Protein AF-A0A5C6B2P9-F1 (afdb_monomer_lite)

Sequence (345 aa):
MGGKYETTSMQVSKSKSGITRDGTRFVVVYKLQDGGYSEPIKLRIDDAIGIAKRFRDHRKGDRSRSISASAAKYVYKKISEKGLLTDEVSANSEDPAPLPSHDTPDAKSNLKSDSMLAPVYLPYLEVNREPQVSDEMVDQLAFLLSGIDPAARNDPKFARSGVTMRDLIQQTEVRVSTSRLLYTDHRYVLIHLRNLDDDAFRAKWNEAKEQPGGQDATDLIKLTRRLEKLDLENASEIAKNSEEAELILQIQSRAVDLLVRRYRRTQRKLDEINRSDSKPAVDTRSQGGWLSRLNFFNKKESEVHNKPVPVDEAAHMAARAYLDHCVQLGRVLRTDVAKRAVADQ

pLDDT: mean 71.93, std 21.73, range [26.52, 98.0]

Radius of gyration: 28.51 Å; chains: 1; bounding box: 103×51×84 Å

Structure (mmCIF, N/CA/C/O backbone):
data_AF-A0A5C6B2P9-F1
#
_entry.id   AF-A0A5C6B2P9-F1
#
loop_
_atom_site.group_PDB
_atom_site.id
_atom_site.type_symbol
_atom_site.label_atom_id
_atom_site.label_alt_id
_atom_site.label_comp_id
_atom_site.label_asym_id
_atom_site.label_entity_id
_atom_site.label_seq_id
_atom_site.pdbx_PDB_ins_code
_atom_site.Cartn_x
_atom_site.Cartn_y
_atom_site.Cartn_z
_atom_site.occupancy
_atom_site.B_iso_or_equiv
_atom_site.auth_seq_id
_atom_site.auth_comp_id
_atom_site.auth_asym_id
_atom_site.auth_atom_id
_atom_site.pdbx_PDB_model_num
ATOM 1 N N . MET A 1 1 ? -16.696 31.080 -54.106 1.00 35.25 1 MET A N 1
ATOM 2 C CA . MET A 1 1 ? -15.921 29.822 -54.065 1.00 35.25 1 MET A CA 1
ATOM 3 C C . MET A 1 1 ? -16.101 29.199 -52.688 1.00 35.25 1 MET A C 1
ATOM 5 O O . MET A 1 1 ? -15.489 29.666 -51.741 1.00 35.25 1 MET A O 1
ATOM 9 N N . GLY A 1 2 ? -17.017 28.239 -52.544 1.00 32.53 2 GLY A N 1
ATOM 10 C CA . GLY A 1 2 ? -17.227 27.511 -51.289 1.00 32.53 2 GLY A CA 1
ATOM 11 C C . GLY A 1 2 ? -16.582 26.137 -51.401 1.00 32.53 2 GLY A C 1
ATOM 12 O O . GLY A 1 2 ? -17.109 25.282 -52.111 1.00 32.53 2 GLY A O 1
ATOM 13 N N . GLY A 1 3 ? -15.427 25.951 -50.763 1.00 29.19 3 GLY A N 1
ATOM 14 C CA . GLY A 1 3 ? -14.759 24.654 -50.703 1.00 29.19 3 GLY A CA 1
ATOM 15 C C . GLY A 1 3 ? -15.641 23.653 -49.962 1.00 29.19 3 GLY A C 1
ATOM 16 O O . GLY A 1 3 ? -15.930 23.830 -48.780 1.00 29.19 3 GLY A O 1
ATOM 17 N N . LYS A 1 4 ? -16.105 22.617 -50.666 1.00 28.22 4 LYS A N 1
ATOM 18 C CA . LYS A 1 4 ? -16.737 21.455 -50.040 1.00 28.22 4 LYS A CA 1
ATOM 19 C C . LYS A 1 4 ? -15.648 20.694 -49.288 1.00 28.22 4 LYS A C 1
ATOM 21 O O . LYS A 1 4 ? -14.781 20.095 -49.914 1.00 28.22 4 LYS A O 1
ATOM 26 N N . TYR A 1 5 ? -15.693 20.724 -47.961 1.00 28.38 5 TYR A N 1
ATOM 27 C CA . TYR A 1 5 ? -14.904 19.818 -47.135 1.00 28.38 5 TYR A CA 1
ATOM 28 C C . TYR A 1 5 ? -15.514 18.418 -47.254 1.00 28.38 5 TYR A C 1
ATOM 30 O O . TYR A 1 5 ? -16.573 18.141 -46.685 1.00 28.38 5 TYR A O 1
ATOM 38 N N . GLU A 1 6 ? -14.875 17.546 -48.031 1.00 26.52 6 GLU A N 1
ATOM 39 C CA . GLU A 1 6 ? -15.145 16.112 -47.969 1.00 26.52 6 GLU A CA 1
ATOM 40 C C . GLU A 1 6 ? -14.753 15.612 -46.578 1.00 26.52 6 GLU A C 1
ATOM 42 O O . GLU A 1 6 ? -13.588 15.587 -46.192 1.00 26.52 6 GLU A O 1
ATOM 47 N N . THR A 1 7 ? -15.761 15.258 -45.785 1.00 29.67 7 THR A N 1
ATOM 48 C CA . THR A 1 7 ? -15.575 14.598 -44.494 1.00 29.67 7 THR A CA 1
ATOM 49 C C . THR A 1 7 ? -15.347 13.121 -44.772 1.00 29.67 7 THR A C 1
ATOM 51 O O . THR A 1 7 ? -16.288 12.335 -44.876 1.00 29.67 7 THR A O 1
ATOM 54 N N . THR A 1 8 ? -14.084 12.741 -44.946 1.00 29.06 8 THR A N 1
ATOM 55 C CA . THR A 1 8 ? -13.687 11.342 -45.101 1.00 29.06 8 THR A CA 1
ATOM 56 C C . THR A 1 8 ? -14.088 10.577 -43.842 1.00 29.06 8 THR A C 1
ATOM 58 O O . THR A 1 8 ? -13.650 10.895 -42.735 1.00 29.06 8 THR A O 1
ATOM 61 N N . SER A 1 9 ? -14.958 9.575 -43.984 1.00 33.72 9 SER A N 1
ATOM 62 C CA . SER A 1 9 ? -15.388 8.741 -42.864 1.00 33.72 9 SER A CA 1
ATOM 63 C C . SER A 1 9 ? -14.180 8.004 -42.280 1.00 33.72 9 SER A C 1
ATOM 65 O O . SER A 1 9 ? -13.600 7.148 -42.949 1.00 33.72 9 SER A O 1
ATOM 67 N N . MET A 1 10 ? -13.803 8.322 -41.039 1.00 34.97 10 MET A N 1
ATOM 68 C CA . MET A 1 10 ? -12.701 7.650 -40.347 1.00 34.97 10 MET A CA 1
ATOM 69 C C . MET A 1 10 ? -13.013 6.154 -40.209 1.00 34.97 10 MET A C 1
ATOM 71 O O . MET A 1 10 ? -13.966 5.767 -39.529 1.00 34.97 10 MET A O 1
ATOM 75 N N . GLN A 1 11 ? -12.218 5.299 -40.857 1.00 33.12 11 GLN A N 1
ATOM 76 C CA . GLN A 1 11 ? -12.332 3.852 -40.702 1.00 33.12 11 GLN A CA 1
ATOM 77 C C . GLN A 1 11 ? -11.734 3.429 -39.354 1.00 33.12 11 GLN A C 1
ATOM 79 O O . GLN A 1 11 ? -10.522 3.408 -39.158 1.00 33.12 11 GLN A O 1
ATOM 84 N N . VAL A 1 12 ? -12.604 3.090 -38.403 1.00 38.25 12 VAL A N 1
ATOM 85 C CA . VAL A 1 12 ? -12.226 2.694 -37.039 1.00 38.25 12 VAL A CA 1
ATOM 86 C C . VAL A 1 12 ? -12.002 1.180 -36.987 1.00 38.25 12 VAL A C 1
ATOM 88 O O . VAL A 1 12 ? -12.924 0.411 -37.264 1.00 38.25 12 VAL A O 1
ATOM 91 N N . SER A 1 13 ? -10.798 0.729 -36.616 1.00 34.19 13 SER A N 1
ATOM 92 C CA . SER A 1 13 ? -10.554 -0.694 -36.334 1.00 34.19 13 SER A CA 1
ATOM 93 C C . SER A 1 13 ? -11.107 -1.071 -34.956 1.00 34.19 13 SER A C 1
ATOM 95 O O . SER A 1 13 ? -11.232 -0.233 -34.062 1.00 34.19 13 SER A O 1
ATOM 97 N N . LYS A 1 14 ? -11.478 -2.344 -34.780 1.00 39.00 14 LYS A N 1
ATOM 98 C CA . LYS A 1 14 ? -12.048 -2.905 -33.544 1.00 39.00 14 LYS A CA 1
ATOM 99 C C . LYS A 1 14 ? -11.070 -2.753 -32.366 1.00 39.00 14 LYS A C 1
ATOM 101 O O . LYS A 1 14 ? -10.356 -3.698 -32.048 1.00 39.00 14 LYS A O 1
ATOM 106 N N . SER A 1 15 ? -11.017 -1.607 -31.691 1.00 38.31 15 SER A N 1
ATOM 107 C CA . SER A 1 15 ? -10.157 -1.472 -30.515 1.00 38.31 15 SER A CA 1
ATOM 108 C C . SER A 1 15 ? -10.671 -0.476 -29.471 1.00 38.31 15 SER A C 1
ATOM 110 O O . SER A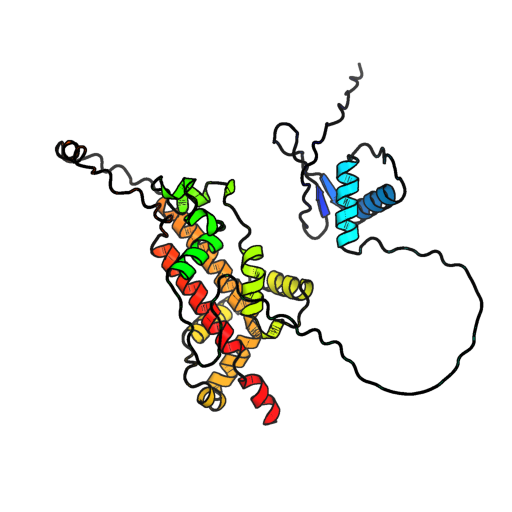 1 15 ? -11.204 0.588 -29.769 1.00 38.31 15 SER A O 1
ATOM 112 N N . LYS A 1 16 ? -10.546 -0.943 -28.222 1.00 43.50 16 LYS A N 1
ATOM 113 C CA . LYS A 1 16 ? -10.796 -0.336 -26.908 1.00 43.50 16 LYS A CA 1
ATOM 114 C C . LYS A 1 16 ? -10.887 1.197 -26.899 1.00 43.50 16 LYS A C 1
ATOM 116 O O . LYS A 1 16 ? -9.877 1.888 -26.863 1.00 43.50 16 LYS A O 1
ATOM 121 N N . SER A 1 17 ? -12.106 1.705 -26.793 1.00 43.69 17 SER A N 1
ATOM 122 C CA . SER A 1 17 ? -12.379 3.037 -26.258 1.00 43.69 17 SER A CA 1
ATOM 123 C C . SER A 1 17 ? -12.336 2.993 -24.727 1.00 43.69 17 SER A C 1
ATOM 125 O O . SER A 1 17 ? -12.631 1.965 -24.119 1.00 43.69 17 SER A O 1
ATOM 127 N N . GLY A 1 18 ? -11.929 4.094 -24.100 1.00 43.38 18 GLY A N 1
ATOM 128 C CA . GLY A 1 18 ? -11.920 4.292 -22.649 1.00 43.38 18 GLY A CA 1
ATOM 129 C C . GLY A 1 18 ? -12.804 5.481 -22.294 1.00 43.38 18 GLY A C 1
ATOM 130 O O . GLY A 1 18 ? -12.903 6.406 -23.088 1.00 43.38 18 GLY A O 1
ATOM 131 N N . ILE A 1 19 ? -13.465 5.437 -21.135 1.00 43.03 19 ILE A N 1
ATOM 132 C CA . ILE A 1 19 ? -14.125 6.604 -20.537 1.00 43.03 19 ILE A CA 1
ATOM 133 C C . ILE A 1 19 ? -13.357 6.933 -19.265 1.00 43.03 19 ILE A C 1
ATOM 135 O O . ILE A 1 19 ? -13.306 6.108 -18.352 1.00 43.03 19 ILE A O 1
ATOM 139 N N . THR A 1 20 ? -12.785 8.129 -19.196 1.00 49.06 20 THR A N 1
ATOM 140 C CA . THR A 1 20 ? -12.299 8.718 -17.946 1.00 49.06 20 THR A CA 1
ATOM 141 C C . THR A 1 20 ? -13.377 9.649 -17.395 1.00 49.06 20 THR A C 1
ATOM 143 O O . THR A 1 20 ? -13.985 10.423 -18.135 1.00 49.06 20 THR A O 1
ATOM 146 N N . ARG A 1 21 ? -13.687 9.511 -16.100 1.00 40.56 21 ARG A N 1
ATOM 147 C CA . ARG A 1 21 ? -14.677 10.340 -15.401 1.00 40.56 21 ARG A CA 1
ATOM 148 C C . ARG A 1 21 ? -13.958 11.566 -14.850 1.00 40.56 21 ARG A C 1
ATOM 150 O O . ARG A 1 21 ? -13.273 11.453 -13.844 1.00 40.56 21 ARG A O 1
ATOM 157 N N . ASP A 1 22 ? -14.170 12.719 -15.471 1.00 44.28 22 ASP A N 1
ATOM 158 C CA . ASP A 1 22 ? -13.773 14.029 -14.927 1.00 44.28 22 ASP A CA 1
ATOM 159 C C . ASP A 1 22 ? -14.901 14.624 -14.055 1.00 44.28 22 ASP A C 1
ATOM 161 O O . ASP A 1 22 ? -15.323 15.765 -14.208 1.00 44.28 22 ASP A O 1
ATOM 165 N N . GLY A 1 23 ? -15.544 13.779 -13.241 1.00 48.22 23 GLY A N 1
ATOM 166 C CA . GLY A 1 23 ? -16.715 14.125 -12.421 1.00 48.22 23 GLY A CA 1
ATOM 167 C C . GLY A 1 23 ? -18.031 14.374 -13.183 1.00 48.22 23 GLY A C 1
ATOM 168 O O . GLY A 1 23 ? -19.067 13.895 -12.733 1.00 48.22 23 GLY A O 1
ATOM 169 N N . THR A 1 24 ? -18.005 15.033 -14.351 1.00 51.62 24 THR A N 1
ATOM 170 C CA . THR A 1 24 ? -19.200 15.578 -15.044 1.00 51.62 24 THR A CA 1
ATOM 171 C C . THR A 1 24 ? -19.302 15.257 -16.545 1.00 51.62 24 THR A C 1
ATOM 173 O O . THR A 1 24 ? -20.336 15.518 -17.163 1.00 51.62 24 THR A O 1
ATOM 176 N N . ARG A 1 25 ? -18.251 14.699 -17.165 1.00 58.28 25 ARG A N 1
ATOM 177 C CA . ARG A 1 25 ? -18.189 14.433 -18.616 1.00 58.28 25 ARG A CA 1
ATOM 178 C C . ARG A 1 25 ? -17.612 13.048 -18.924 1.00 58.28 25 ARG A C 1
ATOM 180 O O . ARG A 1 25 ? -16.759 12.544 -18.197 1.00 58.28 25 ARG A O 1
ATOM 187 N N . PHE A 1 26 ? -18.077 12.450 -20.014 1.00 60.34 26 PHE A N 1
ATOM 188 C CA . PHE A 1 26 ? -17.554 11.244 -20.643 1.00 60.34 26 PHE A CA 1
ATOM 189 C C . PHE A 1 26 ? -16.541 11.634 -21.717 1.00 60.34 26 PHE A C 1
ATOM 191 O O . PHE A 1 26 ? -16.905 12.280 -22.692 1.00 60.34 26 PHE A O 1
ATOM 198 N N . VAL A 1 27 ? -15.280 11.237 -21.568 1.00 59.91 27 VAL A N 1
ATOM 199 C CA . VAL A 1 27 ? -14.280 11.416 -22.630 1.00 59.91 27 VAL A CA 1
ATOM 200 C C . VAL A 1 27 ? -14.198 10.139 -23.453 1.00 59.91 27 VAL A C 1
ATOM 202 O O . VAL A 1 27 ? -13.972 9.079 -22.882 1.00 59.91 27 VAL A O 1
ATOM 205 N N . VAL A 1 28 ? -14.382 10.222 -24.769 1.00 63.44 28 VAL A N 1
ATOM 206 C CA . VAL A 1 28 ? -14.271 9.087 -25.692 1.00 63.44 28 VAL A CA 1
ATOM 207 C C . VAL A 1 28 ? -13.081 9.311 -26.616 1.00 63.44 28 VAL A C 1
ATOM 209 O O . VAL A 1 28 ? -12.996 10.337 -27.287 1.00 63.44 28 VAL A O 1
ATOM 212 N N . VAL A 1 29 ? -12.171 8.340 -26.649 1.00 59.06 29 VAL A N 1
ATOM 213 C CA . VAL A 1 29 ? -10.980 8.334 -27.511 1.00 59.06 29 VAL A CA 1
ATOM 214 C C . VAL A 1 29 ? -10.947 7.015 -28.278 1.00 59.06 29 VAL A C 1
ATOM 216 O O . VAL A 1 29 ? -11.232 5.965 -27.693 1.00 59.06 29 VAL A O 1
ATOM 219 N N . TYR A 1 30 ? -10.601 7.055 -29.564 1.00 65.25 30 TYR A N 1
ATOM 220 C CA . TYR A 1 30 ? -10.417 5.863 -30.400 1.00 65.25 30 TYR A CA 1
ATOM 221 C C . TYR A 1 30 ? -8.947 5.681 -30.734 1.00 65.25 30 TYR A C 1
ATOM 223 O O . TYR A 1 30 ? -8.242 6.667 -30.916 1.00 65.25 30 TYR A O 1
ATOM 231 N N . LYS A 1 31 ? -8.501 4.435 -30.883 1.00 53.03 31 LYS A N 1
ATOM 232 C CA . LYS A 1 31 ? -7.223 4.143 -31.530 1.00 53.03 31 LYS A CA 1
ATOM 233 C C . LYS A 1 31 ? -7.447 4.026 -33.041 1.00 53.03 31 LYS A C 1
ATOM 235 O O . LYS A 1 31 ? -8.338 3.301 -33.488 1.00 53.03 31 LYS A O 1
ATOM 240 N N . LEU A 1 32 ? -6.683 4.786 -33.809 1.00 60.38 32 LEU A N 1
ATOM 241 C CA . LEU A 1 32 ? -6.709 4.837 -35.266 1.00 60.38 32 LEU A CA 1
ATOM 242 C C . LEU A 1 32 ? -5.938 3.647 -35.859 1.00 60.38 32 LEU A C 1
ATOM 244 O O . LEU A 1 32 ? -5.190 2.958 -35.161 1.00 60.38 32 LEU A O 1
ATOM 248 N N . GLN A 1 33 ? -6.155 3.363 -37.146 1.00 50.78 33 GLN A N 1
ATOM 249 C CA . GLN A 1 33 ? -5.510 2.228 -37.826 1.00 50.78 33 GLN A CA 1
ATOM 250 C C . GLN A 1 33 ? -3.984 2.360 -37.908 1.00 50.78 33 GLN A C 1
ATOM 252 O O . GLN A 1 33 ? -3.290 1.350 -37.884 1.00 50.78 33 GLN A O 1
ATOM 257 N N . ASP A 1 34 ? -3.475 3.587 -37.936 1.00 63.72 34 ASP A N 1
ATOM 258 C CA . ASP A 1 34 ? -2.047 3.920 -37.900 1.00 63.72 34 ASP A CA 1
ATOM 259 C C . ASP A 1 34 ? -1.419 3.779 -36.498 1.00 63.72 34 ASP A C 1
ATOM 261 O O . ASP A 1 34 ? -0.229 4.021 -36.312 1.00 63.72 34 ASP A O 1
ATOM 265 N N . GLY A 1 35 ? -2.207 3.376 -35.496 1.00 56.22 35 GLY A N 1
ATOM 266 C CA . GLY A 1 35 ? -1.766 3.236 -34.113 1.00 56.22 35 GLY A CA 1
ATOM 267 C C . GLY A 1 35 ? -1.864 4.514 -33.277 1.00 56.22 35 GLY A C 1
ATOM 268 O O . GLY A 1 35 ? -1.670 4.421 -32.062 1.00 56.22 35 GLY A O 1
ATOM 269 N N . GLY A 1 36 ? -2.217 5.655 -33.881 1.00 61.53 36 GLY A N 1
ATOM 270 C CA . GLY A 1 36 ? -2.492 6.917 -33.194 1.00 61.53 36 GLY A CA 1
ATOM 271 C C . GLY A 1 36 ? -3.816 6.901 -32.426 1.00 61.53 36 GLY A C 1
ATOM 272 O O . GLY A 1 36 ? -4.562 5.923 -32.458 1.00 61.53 36 GLY A O 1
ATOM 273 N N . TYR A 1 37 ? -4.132 7.991 -31.727 1.00 65.44 37 TYR A N 1
ATOM 274 C CA . TYR A 1 37 ? -5.424 8.169 -31.061 1.00 65.44 37 TYR A CA 1
ATOM 275 C C . TYR A 1 37 ? -6.178 9.353 -31.662 1.00 65.44 37 TYR A C 1
ATOM 277 O O . TYR A 1 37 ? -5.569 10.341 -32.065 1.00 65.44 37 TYR A O 1
ATOM 285 N N . SER A 1 38 ? -7.505 9.258 -31.724 1.00 65.50 38 SER A N 1
ATOM 286 C CA . SER A 1 38 ? -8.353 10.379 -32.123 1.00 65.50 38 SER A CA 1
ATOM 287 C C . SER A 1 38 ? -8.282 11.510 -31.103 1.00 65.50 38 SER A C 1
ATOM 289 O O . SER A 1 38 ? -7.968 11.290 -29.931 1.00 65.50 38 SER A O 1
ATOM 291 N N . GLU A 1 39 ? -8.710 12.703 -31.509 1.00 63.28 39 GLU A N 1
ATOM 292 C CA . GLU A 1 39 ? -9.001 13.745 -30.533 1.00 63.28 39 GLU A CA 1
ATOM 293 C C . GLU A 1 39 ? -10.076 13.273 -29.532 1.00 63.28 39 GLU A C 1
ATOM 295 O O . GLU A 1 39 ? -11.013 12.552 -29.908 1.00 63.28 39 GLU A O 1
ATOM 300 N N . PRO A 1 40 ? -9.933 13.627 -28.243 1.00 64.88 40 PRO A N 1
ATOM 301 C CA . PRO A 1 40 ? -10.866 13.227 -27.203 1.00 64.88 40 PRO A CA 1
ATOM 302 C C . PRO A 1 40 ? -12.202 13.959 -27.344 1.00 64.88 40 PRO A C 1
ATOM 304 O O . PRO A 1 40 ? -12.287 15.174 -27.165 1.00 64.88 40 PRO A O 1
ATOM 307 N N . ILE A 1 41 ? -13.279 13.205 -27.562 1.00 68.94 41 ILE A N 1
ATOM 308 C CA . ILE A 1 41 ? -14.639 13.749 -27.583 1.00 68.94 41 ILE A CA 1
ATOM 309 C C . ILE A 1 41 ? -15.162 13.794 -26.149 1.00 68.94 41 ILE A C 1
ATOM 311 O O . ILE A 1 41 ? -15.346 12.754 -25.520 1.00 68.94 41 ILE A O 1
ATOM 315 N N . LYS A 1 42 ? -15.413 14.996 -25.623 1.00 68.31 42 LYS A N 1
ATOM 316 C CA . LYS A 1 42 ? -15.986 15.193 -24.284 1.00 68.31 42 LYS A CA 1
ATOM 317 C C . LYS A 1 42 ? -17.506 15.340 -24.384 1.00 68.31 42 LYS A C 1
ATOM 319 O O . LYS A 1 42 ? -17.990 16.348 -24.883 1.00 68.31 42 LYS A O 1
ATOM 324 N N . LEU A 1 43 ? -18.247 14.364 -23.878 1.00 70.12 43 LEU A N 1
ATOM 325 C CA . LEU A 1 43 ? -19.710 14.345 -23.822 1.00 70.12 43 LEU A CA 1
ATOM 326 C C . LEU A 1 43 ? -20.184 14.667 -22.405 1.00 70.12 43 LEU A C 1
ATOM 328 O O . LEU A 1 43 ? -19.571 14.212 -21.441 1.00 70.12 43 LEU A O 1
ATOM 332 N N . ARG A 1 44 ? -21.277 15.413 -22.237 1.00 74.44 44 ARG A N 1
ATOM 333 C CA . ARG A 1 44 ? -21.938 15.488 -20.923 1.00 74.44 44 ARG A CA 1
ATOM 334 C C . ARG A 1 44 ? -22.667 14.174 -20.633 1.00 74.44 44 ARG A C 1
ATOM 336 O O . ARG A 1 44 ? -22.869 13.357 -21.530 1.00 74.44 44 ARG A O 1
ATOM 343 N N . ILE A 1 45 ? -23.027 13.949 -19.369 1.00 71.12 45 ILE A N 1
ATOM 344 C CA . ILE A 1 45 ? -23.730 12.723 -18.958 1.00 71.12 45 ILE A CA 1
ATOM 345 C C . ILE A 1 45 ? -25.060 12.579 -19.709 1.00 71.12 45 ILE A C 1
ATOM 347 O O . ILE A 1 45 ? -25.311 11.515 -20.271 1.00 71.12 45 ILE A O 1
ATOM 351 N N . ASP A 1 46 ? -25.838 13.655 -19.816 1.00 76.00 46 ASP A N 1
ATOM 352 C CA . ASP A 1 46 ? -27.133 13.646 -20.511 1.00 76.00 46 ASP A CA 1
ATOM 353 C C . ASP A 1 46 ? -26.982 13.356 -22.010 1.00 76.00 46 ASP A C 1
ATOM 355 O O . ASP A 1 46 ? -27.731 12.556 -22.572 1.00 76.00 46 ASP A O 1
ATOM 359 N N . ASP A 1 47 ? -25.947 13.916 -22.647 1.00 76.12 47 ASP A N 1
ATOM 360 C CA . ASP A 1 47 ? -25.629 13.638 -24.052 1.00 76.12 47 ASP A CA 1
ATOM 361 C C . ASP A 1 47 ? -25.275 12.161 -24.252 1.00 76.12 47 ASP A C 1
ATOM 363 O O . ASP A 1 47 ? -25.737 11.526 -25.203 1.00 76.12 47 ASP A O 1
ATOM 367 N N . ALA A 1 48 ? -24.477 11.593 -23.342 1.00 75.06 48 ALA A N 1
ATOM 368 C CA . ALA A 1 48 ? -24.075 10.192 -23.381 1.00 75.06 48 ALA A CA 1
ATOM 369 C C . ALA A 1 48 ? -25.266 9.243 -23.169 1.00 75.06 48 ALA A C 1
ATOM 371 O O . ALA A 1 48 ? -25.370 8.239 -23.875 1.00 75.06 48 ALA A O 1
ATOM 372 N N . ILE A 1 49 ? -26.191 9.576 -22.261 1.00 77.25 49 ILE A N 1
ATOM 373 C CA . ILE A 1 49 ? -27.456 8.848 -22.085 1.00 77.25 49 ILE A CA 1
ATOM 374 C C . ILE A 1 49 ? -28.306 8.959 -23.355 1.00 77.25 49 ILE A C 1
ATOM 376 O O . ILE A 1 49 ? -28.815 7.948 -23.832 1.00 77.25 49 ILE A O 1
ATOM 380 N N . GLY A 1 50 ? -28.409 10.147 -23.957 1.00 77.94 50 GLY A N 1
ATOM 381 C CA . GLY A 1 50 ? -29.137 10.358 -25.209 1.00 77.94 50 GLY A CA 1
ATOM 382 C C . GLY A 1 50 ? -28.579 9.531 -26.371 1.00 77.94 50 GLY A C 1
ATOM 383 O O . GLY A 1 50 ? -29.339 8.899 -27.101 1.00 77.94 50 GLY A O 1
ATOM 384 N N . ILE A 1 51 ? -27.252 9.470 -26.517 1.00 75.12 51 ILE A N 1
ATOM 385 C CA . ILE A 1 51 ? -26.572 8.619 -27.510 1.00 75.12 51 ILE A CA 1
ATOM 386 C C . ILE A 1 51 ? -26.831 7.138 -27.225 1.00 75.12 51 ILE A C 1
ATOM 388 O O . ILE A 1 51 ? -27.095 6.372 -28.149 1.00 75.12 51 ILE A O 1
ATOM 392 N N . ALA A 1 52 ? -26.782 6.728 -25.957 1.00 77.31 52 ALA A N 1
ATOM 393 C CA . ALA A 1 52 ? -27.043 5.352 -25.559 1.00 77.31 52 ALA A CA 1
ATOM 394 C C . ALA A 1 52 ? -28.499 4.936 -25.834 1.00 77.31 52 ALA A C 1
ATOM 396 O O . ALA A 1 52 ? -28.715 3.869 -26.403 1.00 77.31 52 ALA A O 1
ATOM 397 N N . LYS A 1 53 ? -29.484 5.786 -25.509 1.00 81.00 53 LYS A N 1
ATOM 398 C CA . LYS A 1 53 ? -30.905 5.562 -25.827 1.00 81.00 53 LYS A CA 1
ATOM 399 C C . LYS A 1 53 ? -31.120 5.478 -27.340 1.00 81.00 53 LYS A C 1
ATOM 401 O O . LYS A 1 53 ? -31.630 4.475 -27.820 1.00 81.00 53 LYS A O 1
ATOM 406 N N . ARG A 1 54 ? -30.602 6.438 -28.120 1.00 77.19 54 ARG A N 1
ATOM 407 C CA . ARG A 1 54 ? -30.686 6.392 -29.594 1.00 77.19 54 ARG A CA 1
ATOM 408 C C . ARG A 1 54 ? -30.053 5.132 -30.182 1.00 77.19 54 ARG A C 1
ATOM 410 O O . ARG A 1 54 ? -30.628 4.533 -31.085 1.00 77.19 54 ARG A O 1
ATOM 417 N N . PHE A 1 55 ? -28.908 4.695 -29.654 1.00 76.38 55 PHE A N 1
ATOM 418 C CA . PHE A 1 55 ? -28.261 3.451 -30.076 1.00 76.38 55 PHE A CA 1
ATOM 419 C C . PHE A 1 55 ? -29.073 2.198 -29.705 1.00 76.38 55 PHE A C 1
ATOM 421 O O . PHE A 1 55 ? -29.108 1.248 -30.485 1.00 76.38 55 PHE A O 1
ATOM 428 N N . ARG A 1 56 ? -29.730 2.190 -28.537 1.00 77.94 56 ARG A N 1
ATOM 429 C CA . ARG A 1 56 ? -30.647 1.119 -28.111 1.00 77.94 56 ARG A CA 1
ATOM 430 C C . ARG A 1 56 ? -31.848 1.021 -29.049 1.00 77.94 56 ARG A C 1
ATOM 432 O O . ARG A 1 56 ? -32.187 -0.072 -29.497 1.00 77.94 56 ARG A O 1
ATOM 439 N N . ASP A 1 57 ? -32.439 2.168 -29.362 1.00 76.62 57 ASP A N 1
ATOM 440 C CA . ASP A 1 57 ? -33.709 2.256 -30.075 1.00 76.62 57 ASP A CA 1
ATOM 441 C C . ASP A 1 57 ? -33.520 2.104 -31.602 1.00 76.62 57 ASP A C 1
ATOM 443 O O . ASP A 1 57 ? -34.416 1.635 -32.299 1.00 76.62 57 ASP A O 1
ATOM 447 N N . HIS A 1 58 ? -32.336 2.429 -32.144 1.00 67.38 58 HIS A N 1
ATOM 448 C CA . HIS A 1 58 ? -32.006 2.265 -33.566 1.00 67.38 58 HIS A CA 1
ATOM 449 C C . HIS A 1 58 ? -30.980 1.145 -33.783 1.00 67.38 58 HIS A C 1
ATOM 451 O O . HIS A 1 58 ? -29.769 1.353 -33.712 1.00 67.38 58 HIS A O 1
ATOM 457 N N . ARG A 1 59 ? -31.445 -0.051 -34.177 1.00 54.84 59 ARG A N 1
ATOM 458 C CA . ARG A 1 59 ? -30.556 -1.195 -34.479 1.00 54.84 59 ARG A CA 1
ATOM 459 C C . ARG A 1 59 ? -29.590 -0.973 -35.652 1.00 54.84 59 ARG A C 1
ATOM 461 O O . ARG A 1 59 ? -28.663 -1.769 -35.804 1.00 54.84 59 ARG A O 1
ATOM 468 N N . LYS A 1 60 ? -29.753 0.075 -36.469 1.00 49.47 60 LYS A N 1
ATOM 469 C CA . LYS A 1 60 ? -28.804 0.441 -37.534 1.00 49.47 60 LYS A CA 1
ATOM 470 C C . LYS A 1 60 ? -28.780 1.953 -37.783 1.00 49.47 60 LYS A C 1
ATOM 472 O O . LYS A 1 60 ? -29.618 2.478 -38.501 1.00 49.47 60 LYS A O 1
ATOM 477 N N . GLY A 1 61 ? -27.737 2.604 -37.269 1.00 52.44 61 GLY A N 1
ATOM 478 C CA . GLY A 1 61 ? -27.219 3.859 -37.815 1.00 52.44 61 GLY A CA 1
ATOM 479 C C . GLY A 1 61 ? -27.837 5.128 -37.242 1.00 52.44 61 GLY A C 1
ATOM 480 O O . GLY A 1 61 ? -28.587 5.810 -37.934 1.00 52.44 61 GLY A O 1
ATOM 481 N N . ASP A 1 62 ? -27.424 5.504 -36.031 1.00 47.78 62 ASP A N 1
ATOM 482 C CA . ASP A 1 62 ? -27.478 6.911 -35.634 1.00 47.78 62 ASP A CA 1
ATOM 483 C C . ASP A 1 62 ? -26.513 7.684 -36.559 1.00 47.78 62 ASP A C 1
ATOM 485 O O . ASP A 1 62 ? -25.294 7.524 -36.485 1.00 47.78 62 ASP A O 1
ATOM 489 N N . ARG A 1 63 ? -27.068 8.437 -37.519 1.00 50.09 63 ARG A N 1
ATOM 490 C CA . ARG A 1 63 ? -26.320 9.315 -38.441 1.00 50.09 63 ARG A CA 1
ATOM 491 C C . ARG A 1 63 ? -26.064 10.696 -37.827 1.00 50.09 63 ARG A C 1
ATOM 493 O O . ARG A 1 63 ? -25.802 11.650 -38.561 1.00 50.09 63 ARG A O 1
ATOM 500 N N . SER A 1 64 ? -26.137 10.823 -36.500 1.00 50.25 64 SER A N 1
ATOM 501 C CA . SER A 1 64 ? -25.578 11.966 -35.784 1.00 50.25 64 SER A CA 1
ATOM 502 C C . SER A 1 64 ? -24.110 12.140 -36.195 1.00 50.25 64 SER A C 1
ATOM 504 O O . SER A 1 64 ? -23.252 11.314 -35.885 1.00 50.25 64 SER A O 1
ATOM 506 N N . ARG A 1 65 ? -23.835 13.196 -36.972 1.00 50.88 65 ARG A N 1
ATOM 507 C CA . ARG A 1 65 ? -22.586 13.416 -37.730 1.00 50.88 65 ARG A CA 1
ATOM 508 C C . ARG A 1 65 ? -21.306 13.500 -36.883 1.00 50.88 65 ARG A C 1
ATOM 510 O O . ARG A 1 65 ? -20.233 13.646 -37.454 1.00 50.88 65 ARG A O 1
ATOM 517 N N . SER A 1 66 ? -21.386 13.416 -35.558 1.00 57.59 66 SER A N 1
ATOM 518 C CA . SER A 1 66 ? -20.246 13.609 -34.659 1.00 57.59 66 SER A CA 1
ATOM 519 C C . SER A 1 66 ? -19.720 12.335 -33.992 1.00 57.59 66 SER A C 1
ATOM 521 O O . SER A 1 66 ? -18.651 12.387 -33.387 1.00 57.59 66 SER A O 1
ATOM 523 N N . ILE A 1 67 ? 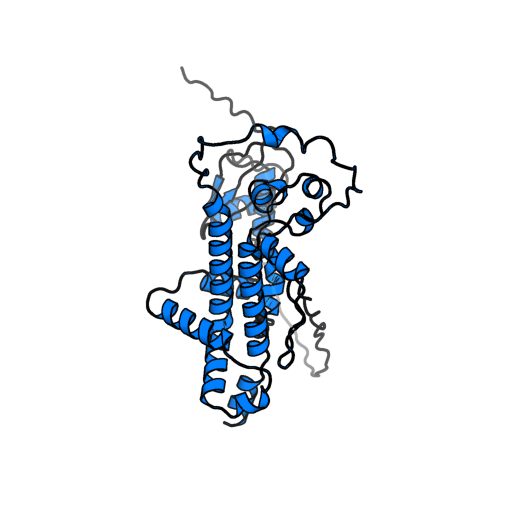-20.428 11.196 -34.057 1.00 62.06 67 ILE A N 1
ATOM 524 C CA . ILE A 1 67 ? -20.058 9.998 -33.282 1.00 62.06 67 ILE A CA 1
ATOM 525 C C . ILE A 1 67 ? -20.241 8.727 -34.116 1.00 62.06 67 ILE A C 1
ATOM 527 O O . ILE A 1 67 ? -21.306 8.465 -34.664 1.00 62.06 67 ILE A O 1
ATOM 531 N N . SER A 1 68 ? -19.190 7.908 -34.206 1.00 68.31 68 SER A N 1
ATOM 532 C CA . SER A 1 68 ? -19.227 6.655 -34.970 1.00 68.31 68 SER A CA 1
ATOM 533 C C . SER A 1 68 ? -20.123 5.595 -34.308 1.00 68.31 68 SER A C 1
ATOM 535 O O . SER A 1 68 ? -20.294 5.568 -33.090 1.00 68.31 68 SER A O 1
ATOM 537 N N . ALA A 1 69 ? -20.648 4.641 -35.085 1.00 68.62 69 ALA A N 1
ATOM 538 C CA . ALA A 1 69 ? -21.477 3.554 -34.546 1.00 68.62 69 ALA A CA 1
ATOM 539 C C . ALA A 1 69 ? -20.744 2.708 -33.481 1.00 68.62 69 ALA A C 1
ATOM 541 O O . ALA A 1 69 ? -21.343 2.273 -32.497 1.00 68.62 69 ALA A O 1
ATOM 542 N N . SER A 1 70 ? -19.432 2.508 -33.646 1.00 64.06 70 SER A N 1
ATOM 543 C CA . SER A 1 70 ? -18.582 1.820 -32.665 1.00 64.06 70 SER A CA 1
ATOM 544 C C . SER A 1 70 ? -18.496 2.585 -31.344 1.00 64.06 70 SER A C 1
ATOM 546 O O . SER A 1 70 ? -18.533 1.979 -30.272 1.00 64.06 70 SER A O 1
ATOM 548 N N . ALA A 1 71 ? -18.433 3.914 -31.414 1.00 66.00 71 ALA A N 1
ATOM 549 C CA . ALA A 1 71 ? -18.433 4.780 -30.248 1.00 66.00 71 ALA A CA 1
ATOM 550 C C . ALA A 1 71 ? -19.773 4.771 -29.521 1.00 66.00 71 ALA A C 1
ATOM 552 O O . ALA A 1 71 ? -19.807 4.586 -28.308 1.00 66.00 71 ALA A O 1
ATOM 553 N N . ALA A 1 72 ? -20.872 4.894 -30.266 1.00 70.12 72 ALA A N 1
ATOM 554 C CA . ALA A 1 72 ? -22.217 4.825 -29.713 1.00 70.12 72 ALA A CA 1
ATOM 555 C C . ALA A 1 72 ? -22.460 3.478 -29.008 1.00 70.12 72 ALA A C 1
ATOM 557 O O . ALA A 1 72 ? -22.942 3.455 -27.878 1.00 70.12 72 ALA A O 1
ATOM 558 N N . LYS A 1 73 ? -22.004 2.362 -29.602 1.00 74.50 73 LYS A N 1
ATOM 559 C CA . LYS A 1 73 ? -22.047 1.028 -28.977 1.00 74.50 73 LYS A CA 1
ATOM 560 C C . LYS A 1 73 ? -21.270 0.966 -27.665 1.00 74.50 73 LYS A C 1
ATOM 562 O O . LYS A 1 73 ? -21.716 0.344 -26.700 1.00 74.50 73 LYS A O 1
ATOM 567 N N . TYR A 1 74 ? -20.087 1.571 -27.630 1.00 70.25 74 TYR A N 1
ATOM 568 C CA . TYR A 1 74 ? -19.269 1.589 -26.425 1.00 70.25 74 TYR A CA 1
ATOM 569 C C . TYR A 1 74 ? -19.869 2.474 -25.327 1.00 70.25 74 TYR A C 1
ATOM 571 O O . TYR A 1 74 ? -19.920 2.051 -24.172 1.00 70.25 74 TYR A O 1
ATOM 579 N N . VAL A 1 75 ? -20.360 3.665 -25.684 1.00 70.75 75 VAL A N 1
ATOM 580 C CA . VAL A 1 75 ? -21.081 4.563 -24.772 1.00 70.75 75 VAL A CA 1
ATOM 581 C C . VAL A 1 75 ? -22.297 3.842 -24.198 1.00 70.75 75 VAL A C 1
ATOM 583 O O . VAL A 1 75 ? -22.430 3.786 -22.981 1.00 70.75 75 VAL A O 1
ATOM 586 N N . TYR A 1 76 ? -23.104 3.188 -25.038 1.00 77.94 76 TYR A N 1
ATOM 587 C CA . TYR A 1 76 ? -24.232 2.366 -24.597 1.00 77.94 76 TYR A CA 1
ATOM 588 C C . TYR A 1 76 ? -23.818 1.319 -23.560 1.00 77.94 76 TYR A C 1
ATOM 590 O O . TYR A 1 76 ? -24.378 1.284 -22.466 1.00 77.94 76 TYR A O 1
ATOM 598 N N . LYS A 1 77 ? -22.783 0.520 -23.856 1.00 76.06 77 LYS A N 1
ATOM 599 C CA . LYS A 1 77 ? -22.274 -0.494 -22.921 1.00 76.06 77 LYS A CA 1
ATOM 600 C C . LYS A 1 77 ? -21.881 0.127 -21.577 1.00 76.06 77 LYS A C 1
ATOM 602 O O . LYS A 1 77 ? -22.221 -0.413 -20.532 1.00 76.06 77 LYS A O 1
ATOM 607 N N . LYS A 1 78 ? -21.194 1.270 -21.594 1.00 74.06 78 LYS A N 1
ATOM 608 C CA . LYS A 1 78 ? -20.697 1.932 -20.380 1.00 74.06 78 LYS A CA 1
ATOM 609 C C . LYS A 1 78 ? -21.779 2.645 -19.573 1.00 74.06 78 LYS A C 1
ATOM 611 O O . LYS A 1 78 ? -21.656 2.715 -18.356 1.00 74.06 78 LYS A O 1
ATOM 616 N N . ILE A 1 79 ? -22.814 3.169 -20.223 1.00 73.56 79 ILE A N 1
ATOM 617 C CA . ILE A 1 79 ? -23.989 3.741 -19.554 1.00 73.56 79 ILE A CA 1
ATOM 618 C C . ILE A 1 79 ? -24.843 2.618 -18.942 1.00 73.56 79 ILE A C 1
ATOM 620 O O . ILE A 1 79 ? -25.293 2.751 -17.806 1.00 73.56 79 ILE A O 1
ATOM 624 N N . SER A 1 80 ? -24.997 1.492 -19.648 1.00 77.88 80 SER A N 1
ATOM 625 C CA . SER A 1 80 ? -25.713 0.306 -19.162 1.00 77.88 80 SER A CA 1
ATOM 626 C C . SER A 1 80 ? -25.015 -0.342 -17.959 1.00 77.88 80 SER A C 1
ATOM 628 O O . SER A 1 80 ? -25.667 -0.582 -16.950 1.00 77.88 80 SER A O 1
ATOM 630 N N . GLU A 1 81 ? -23.686 -0.515 -17.995 1.00 74.50 81 GLU A N 1
ATOM 631 C CA . GLU A 1 81 ? -22.886 -0.995 -16.847 1.00 74.50 81 GLU A CA 1
ATOM 632 C C . GLU A 1 81 ? -23.034 -0.113 -15.595 1.00 74.50 81 GLU A C 1
ATOM 634 O O . GLU A 1 81 ? -22.796 -0.576 -14.486 1.00 74.50 81 GLU A O 1
ATOM 639 N N . LYS A 1 82 ? -23.410 1.159 -15.766 1.00 72.50 82 LYS A N 1
ATOM 640 C CA . LYS A 1 82 ? -23.629 2.108 -14.668 1.00 72.50 82 LYS A CA 1
ATOM 641 C C . LYS A 1 82 ? -25.080 2.172 -14.183 1.00 72.50 82 LYS A C 1
ATOM 643 O O . LYS A 1 82 ? -25.372 3.001 -13.331 1.00 72.50 82 LYS A O 1
ATOM 648 N N . GLY A 1 83 ? -25.989 1.374 -14.749 1.00 78.38 83 GLY A N 1
ATOM 649 C CA . GLY A 1 83 ? -27.411 1.394 -14.386 1.00 78.38 83 GLY A CA 1
ATOM 650 C C . GLY A 1 83 ? -28.139 2.694 -14.754 1.00 78.38 83 GLY A C 1
ATOM 651 O O . GLY A 1 83 ? -29.210 2.966 -14.232 1.00 78.38 83 GLY A O 1
ATOM 652 N N . LEU A 1 84 ? -27.570 3.512 -15.647 1.00 75.94 84 LEU A N 1
ATOM 653 C CA . LEU A 1 84 ? -28.122 4.824 -16.023 1.00 75.94 84 LEU A CA 1
ATOM 654 C C . LEU A 1 84 ? -29.137 4.752 -17.178 1.00 75.94 84 LEU A C 1
ATOM 656 O O . LEU A 1 84 ? -29.683 5.768 -17.601 1.00 75.94 84 LEU A O 1
ATOM 660 N N . LEU A 1 85 ? -29.367 3.555 -17.716 1.00 76.44 85 LEU A N 1
ATOM 661 C CA . LEU A 1 85 ? -30.471 3.253 -18.621 1.00 76.44 85 LEU A CA 1
ATOM 662 C C . LEU A 1 85 ? -31.521 2.508 -17.805 1.00 76.44 85 LEU A C 1
ATOM 664 O O . LEU A 1 85 ? -31.462 1.287 -17.700 1.00 76.44 85 LEU A O 1
ATOM 668 N N . THR A 1 86 ? -32.442 3.242 -17.190 1.00 66.81 86 THR A N 1
ATOM 669 C CA . THR A 1 86 ? -33.639 2.640 -16.608 1.00 66.81 86 THR A CA 1
ATOM 670 C C . THR A 1 86 ? -34.596 2.261 -17.736 1.00 66.81 86 THR A C 1
ATOM 672 O O . THR A 1 86 ? -34.818 3.034 -18.677 1.00 66.81 86 THR A O 1
ATOM 675 N N . ASP A 1 87 ? -35.130 1.044 -17.675 1.00 53.25 87 ASP A N 1
ATOM 676 C CA . ASP A 1 87 ? -36.250 0.645 -18.514 1.00 53.25 87 ASP A CA 1
ATOM 677 C C . ASP A 1 87 ? -37.487 1.373 -17.991 1.00 53.25 87 ASP A C 1
ATOM 679 O O . ASP A 1 87 ? -38.035 1.032 -16.945 1.00 53.25 87 ASP A O 1
ATOM 683 N N . GLU A 1 88 ? -37.916 2.415 -18.699 1.00 43.97 88 GLU A N 1
ATOM 684 C CA . GLU A 1 88 ? -39.288 2.897 -18.573 1.00 43.97 88 GLU A CA 1
ATOM 685 C C . GLU A 1 88 ? -40.195 1.809 -19.153 1.00 43.97 88 GLU A C 1
ATOM 687 O O . GLU A 1 88 ? -40.511 1.784 -20.343 1.00 43.97 88 GLU A O 1
ATOM 692 N N . VAL A 1 89 ? -40.555 0.847 -18.302 1.00 38.91 89 VAL A N 1
ATOM 693 C CA . VAL A 1 89 ? -41.690 -0.036 -18.541 1.00 38.91 89 VAL A CA 1
ATOM 694 C C . VAL A 1 89 ? -42.910 0.869 -18.634 1.00 38.91 89 VAL A C 1
ATOM 696 O O . VAL A 1 89 ? -43.256 1.570 -17.684 1.00 38.91 89 VAL A O 1
ATOM 699 N N . SER A 1 90 ? -43.513 0.885 -19.822 1.00 36.06 90 SER A N 1
ATOM 700 C CA . SER A 1 90 ? -44.787 1.539 -20.088 1.00 36.06 90 SER A CA 1
ATOM 701 C C . SER A 1 90 ? -45.805 1.165 -19.017 1.00 36.06 90 SER A C 1
ATOM 703 O O . SER A 1 90 ? -46.127 -0.008 -18.832 1.00 36.06 90 SER A O 1
ATOM 705 N N . ALA A 1 91 ? -46.330 2.185 -18.347 1.00 38.25 91 ALA A N 1
ATOM 706 C CA . ALA A 1 91 ? -47.603 2.108 -17.664 1.00 38.25 91 ALA A CA 1
ATOM 707 C C . ALA A 1 91 ? -48.689 1.749 -18.691 1.00 38.25 91 ALA A C 1
ATOM 709 O O . ALA A 1 91 ? -48.826 2.452 -19.691 1.00 38.25 91 ALA A O 1
ATOM 710 N N . ASN A 1 92 ? -49.385 0.630 -18.467 1.00 37.00 92 ASN A N 1
ATOM 711 C CA . ASN A 1 92 ? -50.816 0.429 -18.731 1.00 37.00 92 ASN A CA 1
ATOM 712 C C . ASN A 1 92 ? -51.207 -1.030 -18.443 1.00 37.00 92 ASN A C 1
ATOM 714 O O . ASN A 1 92 ? -50.920 -1.926 -19.236 1.00 37.00 92 ASN A O 1
ATOM 718 N N . SER A 1 93 ? -51.879 -1.269 -17.318 1.00 31.36 93 SER A N 1
ATOM 719 C CA . SER A 1 93 ? -53.123 -2.059 -17.240 1.00 31.36 93 SER A CA 1
ATOM 720 C C . SER A 1 93 ? -53.615 -2.106 -15.791 1.00 31.36 93 SER A C 1
ATOM 722 O O . SER A 1 93 ? -52.915 -2.556 -14.886 1.00 31.36 93 SER A O 1
ATOM 724 N N . GLU A 1 94 ? -54.816 -1.567 -15.605 1.00 35.72 94 GLU A N 1
ATOM 725 C CA . GLU A 1 94 ? -55.680 -1.684 -14.431 1.00 35.72 94 GLU A CA 1
ATOM 726 C C . GLU A 1 94 ? -56.174 -3.134 -14.271 1.00 35.72 94 GLU A C 1
ATOM 728 O O . GLU A 1 94 ? -56.486 -3.779 -15.272 1.00 35.72 94 GLU A O 1
ATOM 733 N N . ASP A 1 95 ? -56.182 -3.661 -13.040 1.00 31.94 95 ASP A N 1
ATOM 734 C CA . ASP A 1 95 ? -57.370 -4.036 -12.230 1.00 31.94 95 ASP A CA 1
ATOM 735 C C . ASP A 1 95 ? -57.026 -5.086 -11.133 1.00 31.94 95 ASP A C 1
ATOM 737 O O . ASP A 1 95 ? -55.967 -5.718 -11.198 1.00 31.94 95 ASP A O 1
ATOM 741 N N . PRO A 1 96 ? -57.841 -5.235 -10.058 1.00 42.84 96 PRO A N 1
ATOM 742 C CA . PRO A 1 96 ? -57.342 -5.534 -8.718 1.00 42.84 96 PRO A CA 1
ATOM 743 C C . PRO A 1 96 ? -57.750 -6.905 -8.138 1.00 42.84 96 PRO A C 1
ATOM 745 O O . PRO A 1 96 ? -58.828 -7.419 -8.418 1.00 42.84 96 PRO A O 1
ATOM 748 N N . ALA A 1 97 ? -56.928 -7.357 -7.172 1.00 34.38 97 ALA A N 1
ATOM 749 C CA . ALA A 1 97 ? -57.226 -8.274 -6.049 1.00 34.38 97 ALA A CA 1
ATOM 750 C C . ALA A 1 97 ? -57.585 -9.753 -6.389 1.00 34.38 97 ALA A C 1
ATOM 752 O O . ALA A 1 97 ? -58.017 -10.026 -7.502 1.00 34.38 97 ALA A O 1
ATOM 753 N N . PRO A 1 98 ? -57.441 -10.736 -5.458 1.00 38.16 98 PRO A N 1
ATOM 754 C CA . PRO A 1 98 ? -57.302 -10.601 -4.001 1.00 38.16 98 PRO A CA 1
ATOM 755 C C . PRO A 1 98 ? -56.186 -11.432 -3.321 1.00 38.16 98 PRO A C 1
ATOM 757 O O . PRO A 1 98 ? -55.544 -12.300 -3.907 1.00 38.16 98 PRO A O 1
ATOM 760 N N . LEU A 1 99 ? -55.992 -11.126 -2.032 1.00 37.88 99 LEU A N 1
ATOM 761 C CA . LEU A 1 99 ? -55.187 -11.852 -1.038 1.00 37.88 99 LEU A CA 1
ATOM 762 C C . LEU A 1 99 ? -55.525 -13.354 -0.977 1.00 37.88 99 LEU A C 1
ATOM 764 O O . LEU A 1 99 ? -56.677 -13.739 -1.188 1.00 37.88 99 LEU A O 1
ATOM 768 N N . PRO A 1 100 ? -54.564 -14.179 -0.523 1.00 38.09 100 PRO A N 1
ATOM 769 C CA . PRO A 1 100 ? -54.788 -14.816 0.772 1.00 38.09 100 PRO A CA 1
ATOM 770 C C . PRO A 1 100 ? -53.563 -14.816 1.701 1.00 38.09 100 PRO A C 1
ATOM 772 O O . PRO A 1 100 ? -52.408 -14.928 1.299 1.00 38.09 100 PRO A O 1
ATOM 775 N N . SER A 1 101 ? -53.889 -14.707 2.982 1.00 41.03 101 SER A N 1
ATOM 776 C CA . SER A 1 101 ? -53.086 -14.918 4.184 1.00 41.03 101 SER A CA 1
ATOM 777 C C . SER A 1 101 ? -52.566 -16.354 4.336 1.00 41.03 101 SER A C 1
ATOM 779 O O . SER A 1 101 ? -53.348 -17.283 4.148 1.00 41.03 101 SER A O 1
ATOM 781 N N . HIS A 1 102 ? -51.319 -16.531 4.790 1.00 33.25 102 HIS A N 1
ATOM 782 C CA . HIS A 1 102 ? -50.980 -17.305 6.001 1.00 33.25 102 HIS A CA 1
ATOM 783 C C . HIS A 1 102 ? -49.467 -17.336 6.277 1.00 33.25 102 HIS A C 1
ATOM 785 O O . HIS A 1 102 ? -48.640 -17.382 5.370 1.00 33.25 102 HIS A O 1
ATOM 791 N N . ASP A 1 103 ? -49.156 -17.325 7.570 1.00 31.80 103 ASP A N 1
ATOM 792 C CA . ASP A 1 103 ? -47.852 -17.483 8.209 1.00 31.80 103 ASP A CA 1
ATOM 793 C C . ASP A 1 103 ? -47.084 -18.745 7.782 1.00 31.80 103 ASP A C 1
ATOM 795 O O . ASP A 1 103 ? -47.661 -19.825 7.685 1.00 31.80 103 ASP A O 1
ATOM 799 N N . THR A 1 104 ? -45.756 -18.662 7.658 1.00 33.56 104 THR A N 1
ATOM 800 C CA . THR A 1 104 ? -44.817 -19.219 8.659 1.00 33.56 104 THR A CA 1
ATOM 801 C C . THR A 1 104 ? -43.351 -18.948 8.285 1.00 33.56 104 THR A C 1
ATOM 803 O O . THR A 1 104 ? -43.028 -18.763 7.109 1.00 33.56 104 THR A O 1
ATOM 806 N N . PRO A 1 105 ? -42.459 -18.872 9.291 1.00 49.06 105 PRO A N 1
ATOM 807 C CA . PRO A 1 105 ? -41.049 -18.562 9.121 1.00 49.06 105 PRO A CA 1
ATOM 808 C C . PRO A 1 105 ? -40.267 -19.847 8.849 1.00 49.06 105 PRO A C 1
ATOM 810 O O . PRO A 1 105 ? -40.423 -20.806 9.590 1.00 49.06 105 PRO A O 1
ATOM 813 N N . ASP A 1 106 ? -39.375 -19.858 7.859 1.00 33.16 106 ASP A N 1
ATOM 814 C CA . ASP A 1 106 ? -38.247 -20.786 7.913 1.00 33.16 106 ASP A CA 1
ATOM 815 C C . ASP A 1 106 ? -37.051 -20.337 7.073 1.00 33.16 106 ASP A C 1
ATOM 817 O O . ASP A 1 106 ? -37.086 -20.185 5.851 1.00 33.16 106 ASP A O 1
ATOM 821 N N . ALA A 1 107 ? -35.973 -20.112 7.817 1.00 39.88 107 ALA A N 1
ATOM 822 C CA . ALA A 1 107 ? -34.608 -20.503 7.527 1.00 39.88 107 ALA A CA 1
ATOM 823 C C . ALA A 1 107 ? -34.299 -20.971 6.093 1.00 39.88 107 ALA A C 1
ATOM 825 O O . ALA A 1 107 ? -34.531 -22.116 5.707 1.00 39.88 107 ALA A O 1
ATOM 826 N N . LYS A 1 108 ? -33.569 -20.116 5.376 1.00 31.77 108 LYS A N 1
ATOM 827 C CA . LYS A 1 108 ? -32.200 -20.407 4.916 1.00 31.77 108 LYS A CA 1
ATOM 828 C C . LYS A 1 108 ? -31.608 -19.115 4.377 1.00 31.77 108 LYS A C 1
ATOM 830 O O . LYS A 1 108 ? -31.725 -18.781 3.199 1.00 31.77 108 LYS A O 1
ATOM 835 N N . SER A 1 109 ? -30.957 -18.380 5.276 1.00 34.94 109 SER A N 1
ATOM 836 C CA . SER A 1 109 ? -29.942 -17.414 4.892 1.00 34.94 109 SER A CA 1
ATOM 837 C C . SER A 1 109 ? -28.871 -18.172 4.110 1.00 34.94 109 SER A C 1
ATOM 839 O O . SER A 1 109 ? -27.972 -18.799 4.663 1.00 34.94 109 SER A O 1
ATOM 841 N N . ASN A 1 110 ? -28.968 -18.119 2.784 1.00 31.89 110 ASN A N 1
ATOM 842 C CA . ASN A 1 110 ? -27.850 -18.393 1.895 1.00 31.89 110 ASN A CA 1
ATOM 843 C C . ASN A 1 110 ? -26.835 -17.249 2.050 1.00 31.89 110 ASN A C 1
ATOM 845 O O . ASN A 1 110 ? -26.586 -16.484 1.120 1.00 31.89 110 ASN A O 1
ATOM 849 N N . LEU A 1 111 ? -26.245 -17.133 3.243 1.00 36.88 111 LEU A N 1
ATOM 850 C CA . LEU A 1 111 ? -24.919 -16.570 3.426 1.00 36.88 111 LEU A CA 1
ATOM 851 C C . LEU A 1 111 ? -23.986 -17.534 2.702 1.00 36.88 111 LEU A C 1
ATOM 853 O O . LEU A 1 111 ? -23.437 -18.467 3.283 1.00 36.88 111 LEU A O 1
ATOM 857 N N . LYS A 1 112 ? -23.872 -17.336 1.383 1.00 33.28 112 LYS A N 1
ATOM 858 C CA . LYS A 1 112 ? -22.708 -17.782 0.633 1.00 33.28 112 LYS A CA 1
ATOM 859 C C . LYS A 1 112 ? -21.522 -17.311 1.453 1.00 33.28 112 LYS A C 1
ATOM 861 O O . LYS A 1 112 ? -21.345 -16.113 1.637 1.00 33.28 112 LYS A O 1
ATOM 866 N N . SER A 1 113 ? -20.798 -18.272 2.006 1.00 36.88 113 SER A N 1
ATOM 867 C CA . SER A 1 113 ? -19.487 -18.085 2.595 1.00 36.88 113 SER A CA 1
ATOM 868 C C . SER A 1 113 ? -18.683 -17.198 1.653 1.00 36.88 113 SER A C 1
ATOM 870 O O . SER A 1 113 ? -18.265 -17.660 0.588 1.00 36.88 113 SER A O 1
ATOM 872 N N . ASP A 1 114 ? -18.561 -15.921 2.016 1.00 40.22 114 ASP A N 1
ATOM 873 C CA . ASP A 1 114 ? -17.691 -14.955 1.367 1.00 40.22 114 ASP A CA 1
ATOM 874 C C . ASP A 1 114 ? -16.313 -15.603 1.345 1.00 40.22 114 ASP A C 1
ATOM 876 O O . ASP A 1 114 ? -15.673 -15.780 2.386 1.00 40.22 114 ASP A O 1
ATOM 880 N N . SER A 1 115 ? -15.896 -16.062 0.166 1.00 43.69 115 SER A N 1
ATOM 881 C CA . SER A 1 115 ? -14.542 -16.543 -0.030 1.00 43.69 115 SER A CA 1
ATOM 882 C C . SER A 1 115 ? -13.644 -15.385 0.370 1.00 43.69 115 SER A C 1
ATOM 884 O O . SER A 1 115 ? -13.652 -14.356 -0.310 1.00 43.69 115 SER A O 1
ATOM 886 N N . MET A 1 116 ? -12.930 -15.521 1.490 1.00 54.62 116 MET A N 1
ATOM 887 C CA . MET A 1 116 ? -11.868 -14.598 1.864 1.00 54.62 116 MET A CA 1
ATOM 888 C C . MET A 1 116 ? -11.039 -14.348 0.608 1.00 54.62 116 MET A C 1
ATOM 890 O O . MET A 1 116 ? -10.408 -15.275 0.101 1.00 54.62 116 MET A O 1
ATOM 894 N N . LEU A 1 117 ? -11.109 -13.136 0.054 1.00 64.19 117 LEU A N 1
ATOM 895 C CA . LEU A 1 117 ? -10.265 -12.764 -1.070 1.00 64.19 117 LEU A CA 1
ATOM 896 C C . LEU A 1 117 ? -8.830 -12.875 -0.561 1.00 64.19 117 LEU A C 1
ATOM 898 O O . LEU A 1 117 ? -8.395 -12.060 0.253 1.00 64.19 117 LEU A O 1
ATOM 902 N N . ALA A 1 118 ? -8.146 -13.945 -0.962 1.00 77.81 118 ALA A N 1
ATOM 903 C CA . ALA A 1 118 ? -6.780 -14.186 -0.547 1.00 77.81 118 ALA A CA 1
ATOM 904 C C . ALA A 1 118 ? -5.919 -13.005 -1.029 1.00 77.81 118 ALA A C 1
ATOM 906 O O . ALA A 1 118 ? -6.066 -12.594 -2.188 1.00 77.81 118 ALA A O 1
ATOM 907 N N . PRO A 1 119 ? -5.070 -12.425 -0.162 1.00 88.12 119 PRO A N 1
ATOM 908 C CA . PRO A 1 119 ? -4.136 -11.398 -0.599 1.00 88.12 119 PRO A CA 1
ATOM 909 C C . PRO A 1 119 ? -3.206 -11.966 -1.674 1.00 88.12 119 PRO A C 1
ATOM 911 O O . PRO A 1 119 ? -2.901 -13.161 -1.672 1.00 88.12 119 PRO A O 1
ATOM 914 N N . VAL A 1 120 ? -2.771 -11.112 -2.600 1.00 90.81 120 VAL A N 1
ATOM 915 C CA . VAL A 1 120 ? -1.903 -11.523 -3.714 1.00 90.81 120 VAL A CA 1
ATOM 916 C C . VAL A 1 120 ? -0.445 -11.211 -3.399 1.00 90.81 120 VAL A C 1
ATOM 918 O O . VAL A 1 120 ? 0.427 -12.037 -3.648 1.00 90.81 120 VAL A O 1
ATOM 921 N N . TYR A 1 121 ? -0.184 -10.027 -2.843 1.00 93.12 121 TYR A N 1
ATOM 922 C CA . TYR A 1 121 ? 1.165 -9.504 -2.604 1.00 93.12 121 TYR A CA 1
ATOM 923 C C . TYR A 1 121 ? 1.465 -9.271 -1.122 1.00 93.12 121 TYR A C 1
ATOM 925 O O . TYR A 1 121 ? 2.598 -8.953 -0.767 1.00 93.12 121 TYR A O 1
ATOM 933 N N . LEU A 1 122 ? 0.458 -9.388 -0.255 1.00 93.38 122 LEU A N 1
ATOM 934 C CA . LEU A 1 122 ? 0.612 -9.295 1.192 1.00 93.38 122 LEU A CA 1
ATOM 935 C C . LEU A 1 122 ? 0.619 -10.682 1.843 1.00 93.38 122 LEU A C 1
ATOM 937 O O . LEU A 1 122 ? -0.072 -11.590 1.377 1.00 93.38 122 LEU A O 1
ATOM 941 N N . PRO A 1 123 ? 1.348 -10.852 2.958 1.00 94.12 123 PRO A N 1
ATOM 942 C CA . PRO A 1 123 ? 1.322 -12.095 3.697 1.00 94.12 123 PRO A CA 1
ATOM 943 C C . PRO A 1 123 ? -0.022 -12.271 4.407 1.00 94.12 123 PRO A C 1
ATOM 945 O O . PRO A 1 123 ? -0.830 -11.346 4.566 1.00 94.12 123 PRO A O 1
ATOM 948 N N . TYR A 1 124 ? -0.245 -13.482 4.899 1.00 91.81 124 TYR A N 1
ATOM 949 C CA . TYR A 1 124 ? -1.350 -13.737 5.805 1.00 91.81 124 TYR A CA 1
ATOM 950 C C . TYR A 1 124 ? -1.171 -12.952 7.122 1.00 91.81 124 TYR A C 1
ATOM 952 O O . TYR A 1 124 ? -0.065 -12.849 7.636 1.00 91.81 124 TYR A O 1
ATOM 960 N N . LEU A 1 125 ? -2.244 -12.355 7.646 1.00 90.50 125 LEU A N 1
ATOM 961 C CA . LEU A 1 125 ? -2.220 -11.403 8.756 1.00 90.50 125 LEU A CA 1
ATOM 962 C C . LEU A 1 125 ? -3.051 -11.949 9.910 1.00 90.50 125 LEU A C 1
ATOM 964 O O . LEU A 1 125 ? -4.270 -12.102 9.790 1.00 90.50 125 LEU A O 1
ATOM 968 N N . GLU A 1 126 ? -2.391 -12.146 11.045 1.00 84.31 126 GLU A N 1
ATOM 969 C CA . GLU A 1 126 ? -2.983 -12.562 12.315 1.00 84.31 126 GLU A CA 1
ATOM 970 C C . GLU A 1 126 ? -2.617 -11.564 13.411 1.00 84.31 126 GLU A C 1
ATOM 972 O O . GLU A 1 126 ? -1.581 -10.913 13.343 1.00 84.31 126 GLU A O 1
ATOM 977 N N . VAL A 1 127 ? -3.445 -11.443 14.449 1.00 82.81 127 VAL A N 1
ATOM 978 C CA . VAL A 1 127 ? -3.225 -10.458 15.525 1.00 82.81 127 VAL A CA 1
ATOM 979 C C . VAL A 1 127 ? -1.892 -10.694 16.241 1.00 82.81 127 VAL A C 1
ATOM 981 O O . VAL A 1 127 ? -1.042 -9.805 16.297 1.00 82.81 127 VAL A O 1
ATOM 984 N N . ASN A 1 128 ? -1.691 -11.917 16.732 1.00 82.00 128 ASN A N 1
ATOM 985 C CA . ASN A 1 128 ? -0.633 -12.256 17.691 1.00 82.00 128 ASN A CA 1
ATOM 986 C C . ASN A 1 128 ? 0.592 -12.896 17.034 1.00 82.00 128 ASN A C 1
ATOM 988 O O . ASN A 1 128 ? 1.409 -13.510 17.712 1.00 82.00 128 ASN A O 1
ATOM 992 N N . ARG A 1 129 ? 0.700 -12.820 15.707 1.00 83.38 129 ARG A N 1
ATOM 993 C CA . ARG A 1 129 ? 1.799 -13.438 14.976 1.00 83.38 129 ARG A CA 1
ATOM 994 C C . ARG A 1 129 ? 2.302 -12.487 13.914 1.00 83.38 129 ARG A C 1
ATOM 996 O O . ARG A 1 129 ? 1.552 -12.081 13.027 1.00 83.38 129 ARG A O 1
ATOM 1003 N N . GLU A 1 130 ? 3.582 -12.153 14.001 1.00 87.00 130 GLU A N 1
ATOM 1004 C CA . GLU A 1 130 ? 4.242 -11.455 12.912 1.00 87.00 130 GLU A CA 1
ATOM 1005 C C . GLU A 1 130 ? 4.382 -12.409 11.713 1.00 87.00 130 GLU A C 1
ATOM 1007 O O . GLU A 1 130 ? 4.862 -13.541 11.867 1.00 87.00 130 GLU A O 1
ATOM 1012 N N . PRO A 1 131 ? 3.910 -12.015 10.520 1.00 91.25 131 PRO A N 1
ATOM 1013 C CA . PRO A 1 131 ? 4.039 -12.850 9.343 1.00 91.25 131 PRO A CA 1
ATOM 1014 C C . PRO A 1 131 ? 5.489 -12.953 8.884 1.00 91.25 131 PRO A C 1
ATOM 1016 O O . PRO A 1 131 ? 6.254 -11.994 8.938 1.00 91.25 131 PRO A O 1
ATOM 1019 N N . GLN A 1 132 ? 5.840 -14.107 8.323 1.00 90.94 132 GLN A N 1
ATOM 1020 C CA . GLN A 1 132 ? 7.095 -14.237 7.594 1.00 90.94 132 GLN A CA 1
ATOM 1021 C C . GLN A 1 132 ? 7.012 -13.440 6.291 1.00 90.94 132 GLN A C 1
ATOM 1023 O O . GLN A 1 132 ? 6.111 -13.649 5.477 1.00 90.94 132 GLN A O 1
ATOM 1028 N N . VAL A 1 133 ? 7.968 -12.534 6.100 1.00 93.25 133 VAL A N 1
ATOM 1029 C CA . VAL A 1 133 ? 8.098 -11.712 4.897 1.00 93.25 133 VAL A CA 1
ATOM 1030 C C . VAL A 1 133 ? 9.401 -12.077 4.200 1.00 93.25 133 VAL A C 1
ATOM 1032 O O . VAL A 1 133 ? 10.473 -11.881 4.769 1.00 93.25 133 VAL A O 1
ATOM 1035 N N . SER A 1 134 ? 9.304 -12.584 2.972 1.00 94.81 134 SER A N 1
ATOM 1036 C CA . SER A 1 134 ? 10.457 -12.891 2.123 1.00 94.81 134 SER A CA 1
ATOM 1037 C C . SER A 1 134 ? 10.888 -11.686 1.287 1.00 94.81 134 SER A C 1
ATOM 1039 O O . SER A 1 134 ? 10.047 -10.896 0.855 1.00 94.81 134 SER A O 1
ATOM 1041 N N . ASP A 1 135 ? 12.178 -11.599 0.960 1.00 94.81 135 ASP A N 1
ATOM 1042 C CA . ASP A 1 135 ? 12.714 -10.538 0.091 1.00 94.81 135 ASP A CA 1
ATOM 1043 C C . ASP A 1 135 ? 12.043 -10.531 -1.288 1.00 94.81 135 ASP A C 1
ATOM 1045 O O . ASP A 1 135 ? 11.711 -9.479 -1.817 1.00 94.81 135 ASP A O 1
ATOM 1049 N N . GLU A 1 136 ? 11.719 -11.714 -1.818 1.00 94.00 136 GLU A N 1
ATOM 1050 C CA . GLU A 1 136 ? 10.958 -11.875 -3.063 1.00 94.00 136 GLU A CA 1
ATOM 1051 C C . GLU A 1 136 ? 9.614 -11.121 -3.037 1.00 94.00 136 GLU A C 1
ATOM 1053 O O . GLU A 1 136 ? 9.219 -10.514 -4.029 1.00 94.00 136 GLU A O 1
ATOM 1058 N N . MET A 1 137 ? 8.912 -11.122 -1.899 1.00 94.88 137 MET A N 1
ATOM 1059 C CA . MET A 1 137 ? 7.628 -10.429 -1.748 1.00 94.88 137 MET A CA 1
ATOM 1060 C C . MET A 1 137 ? 7.829 -8.913 -1.714 1.00 94.88 137 MET A C 1
ATOM 1062 O O . MET A 1 137 ? 7.067 -8.161 -2.325 1.00 94.88 137 MET A O 1
ATOM 1066 N N . VAL A 1 138 ? 8.878 -8.463 -1.022 1.00 97.19 138 VAL A N 1
ATOM 1067 C CA . VAL A 1 138 ? 9.263 -7.050 -0.959 1.00 97.19 138 VAL A CA 1
ATOM 1068 C C . VAL A 1 138 ? 9.633 -6.536 -2.348 1.00 97.19 138 VAL A C 1
ATOM 1070 O O . VAL A 1 138 ? 9.159 -5.476 -2.756 1.00 97.19 138 VAL A O 1
ATOM 1073 N N . ASP A 1 139 ? 10.410 -7.312 -3.100 1.00 95.44 139 ASP A N 1
ATOM 1074 C CA . ASP A 1 139 ? 10.811 -6.987 -4.464 1.00 95.44 139 ASP A CA 1
ATOM 1075 C C . ASP A 1 139 ? 9.595 -6.886 -5.388 1.00 95.44 139 ASP A C 1
ATOM 1077 O O . ASP A 1 139 ? 9.436 -5.896 -6.104 1.00 95.44 139 ASP A O 1
ATOM 1081 N N . GLN A 1 140 ? 8.683 -7.862 -5.341 1.00 95.25 140 GLN A N 1
ATOM 1082 C CA . GLN A 1 140 ? 7.442 -7.816 -6.119 1.00 95.25 140 GLN A CA 1
ATOM 1083 C C . GLN A 1 140 ? 6.612 -6.566 -5.794 1.00 95.25 140 GLN A C 1
ATOM 1085 O O . GLN A 1 140 ? 6.103 -5.906 -6.705 1.00 95.25 140 GLN A O 1
ATOM 1090 N N . LEU A 1 141 ? 6.518 -6.191 -4.515 1.00 96.56 141 LEU A N 1
ATOM 1091 C CA . LEU A 1 141 ? 5.864 -4.951 -4.103 1.00 96.56 141 LEU A CA 1
ATOM 1092 C C . LEU A 1 141 ? 6.597 -3.709 -4.616 1.00 96.56 141 LEU A C 1
ATOM 1094 O O . LEU A 1 141 ? 5.927 -2.756 -5.009 1.00 96.56 141 LEU A O 1
ATOM 1098 N N . ALA A 1 142 ? 7.930 -3.698 -4.657 1.00 96.69 142 ALA A N 1
ATOM 1099 C CA . ALA A 1 142 ? 8.699 -2.579 -5.200 1.00 96.69 142 ALA A CA 1
ATOM 1100 C C . ALA A 1 142 ? 8.361 -2.333 -6.680 1.00 96.69 142 ALA A C 1
ATOM 1102 O O . ALA A 1 142 ? 7.994 -1.213 -7.046 1.00 96.69 142 ALA A O 1
ATOM 1103 N N . PHE A 1 143 ? 8.373 -3.387 -7.505 1.00 95.12 143 PHE A N 1
ATOM 1104 C CA . PHE A 1 143 ? 7.949 -3.320 -8.909 1.00 95.12 143 PHE A CA 1
ATOM 1105 C C . PHE A 1 143 ? 6.520 -2.793 -9.039 1.00 95.12 143 PHE A C 1
ATOM 1107 O O . PHE A 1 143 ? 6.258 -1.828 -9.766 1.00 95.12 143 PHE A O 1
ATOM 1114 N N . LEU A 1 144 ? 5.605 -3.385 -8.274 1.00 95.62 144 LEU A N 1
ATOM 1115 C CA . LEU A 1 144 ? 4.194 -3.044 -8.320 1.00 95.62 144 LEU A CA 1
ATOM 1116 C C . LEU A 1 144 ? 3.938 -1.583 -7.934 1.00 95.62 144 LEU A C 1
ATOM 1118 O O . LEU A 1 144 ? 3.188 -0.878 -8.616 1.00 95.62 144 LEU A O 1
ATOM 1122 N N . LEU A 1 145 ? 4.571 -1.108 -6.858 1.00 96.38 145 LEU A N 1
ATOM 1123 C CA . LEU A 1 145 ? 4.435 0.255 -6.341 1.00 96.38 145 LEU A CA 1
ATOM 1124 C C . LEU A 1 145 ? 5.030 1.303 -7.287 1.00 96.38 145 LEU A C 1
ATOM 1126 O O . LEU A 1 145 ? 4.478 2.404 -7.377 1.00 96.38 145 LEU A O 1
ATOM 1130 N N . SER A 1 146 ? 6.063 0.935 -8.048 1.00 94.69 146 SER A N 1
ATOM 1131 C CA . SER A 1 146 ? 6.605 1.717 -9.168 1.00 94.69 146 SER A CA 1
ATOM 1132 C C . SER A 1 146 ? 5.779 1.624 -10.457 1.00 94.69 146 SER A C 1
ATOM 1134 O O . SER A 1 146 ? 6.097 2.275 -11.455 1.00 94.69 146 SER A O 1
ATOM 1136 N N . GLY A 1 147 ? 4.688 0.856 -10.450 1.00 94.19 147 GLY A N 1
ATOM 1137 C CA . GLY A 1 147 ? 3.773 0.736 -11.580 1.00 94.19 147 GLY A CA 1
ATOM 1138 C C . GLY A 1 147 ? 4.285 -0.175 -12.689 1.00 94.19 147 GLY A C 1
ATOM 1139 O O . GLY A 1 147 ? 3.928 0.054 -13.846 1.00 94.19 147 GLY A O 1
ATOM 1140 N N . ILE A 1 148 ? 5.091 -1.181 -12.344 1.00 93.94 148 ILE A N 1
ATOM 1141 C CA . ILE A 1 148 ? 5.556 -2.249 -13.234 1.00 93.94 148 ILE A CA 1
ATOM 1142 C C . ILE A 1 148 ? 4.907 -3.576 -12.820 1.00 93.94 148 ILE A C 1
ATOM 1144 O O . ILE A 1 148 ? 4.747 -3.845 -11.631 1.00 93.94 148 ILE A O 1
ATOM 1148 N N . ASP A 1 149 ? 4.525 -4.403 -13.793 1.00 93.00 149 ASP A N 1
ATOM 1149 C CA . ASP A 1 149 ? 4.082 -5.776 -13.538 1.00 93.00 149 ASP A CA 1
ATOM 1150 C C . ASP A 1 149 ? 5.224 -6.602 -12.907 1.00 93.00 149 ASP A C 1
ATOM 1152 O O . ASP A 1 149 ? 6.272 -6.753 -13.544 1.00 93.00 149 ASP A O 1
ATOM 1156 N N . PRO A 1 150 ? 5.057 -7.178 -11.700 1.00 92.94 150 PRO A N 1
ATOM 1157 C CA . PRO A 1 150 ? 6.080 -8.020 -11.081 1.00 92.94 150 PRO A CA 1
ATOM 1158 C C . PRO A 1 150 ? 6.514 -9.211 -11.947 1.00 92.94 150 PRO A C 1
ATOM 1160 O O . PRO A 1 150 ? 7.651 -9.663 -11.831 1.00 92.94 150 PRO A O 1
ATOM 1163 N N . ALA A 1 151 ? 5.660 -9.697 -12.858 1.00 91.50 151 ALA A N 1
ATOM 1164 C CA . ALA A 1 151 ? 6.020 -10.768 -13.788 1.00 91.50 151 ALA A CA 1
ATOM 1165 C C . ALA A 1 151 ? 7.169 -10.373 -14.736 1.00 91.50 151 ALA A C 1
ATOM 1167 O O . ALA A 1 151 ? 7.958 -11.232 -15.133 1.00 91.50 151 ALA A O 1
ATOM 1168 N N . ALA A 1 152 ? 7.320 -9.078 -15.044 1.00 89.94 152 ALA A N 1
ATOM 1169 C CA . ALA A 1 152 ? 8.400 -8.574 -15.892 1.00 89.94 152 ALA A CA 1
ATOM 1170 C C . ALA A 1 152 ? 9.791 -8.817 -15.283 1.00 89.94 152 ALA A C 1
ATOM 1172 O O . ALA A 1 152 ? 10.769 -8.935 -16.018 1.00 89.94 152 ALA A O 1
ATOM 1173 N N . ARG A 1 153 ? 9.888 -8.963 -13.954 1.00 87.88 153 ARG A N 1
ATOM 1174 C CA . ARG A 1 153 ? 11.146 -9.278 -13.260 1.00 87.88 153 ARG A CA 1
ATOM 1175 C C . ARG A 1 153 ? 11.755 -10.597 -13.733 1.00 87.88 153 ARG A C 1
ATOM 1177 O O . ARG A 1 153 ? 12.975 -10.702 -13.817 1.00 87.88 153 ARG A O 1
ATOM 1184 N N . ASN A 1 154 ? 10.909 -11.576 -14.050 1.00 87.31 154 ASN A N 1
ATOM 1185 C CA . ASN A 1 154 ? 11.311 -12.928 -14.436 1.00 87.31 154 ASN A CA 1
ATOM 1186 C C . ASN A 1 154 ? 11.220 -13.172 -15.951 1.00 87.31 154 ASN A C 1
ATOM 1188 O O . ASN A 1 154 ? 11.498 -14.283 -16.405 1.00 87.31 154 ASN A O 1
ATOM 1192 N N . ASP A 1 155 ? 10.821 -12.171 -16.744 1.00 86.00 155 ASP A N 1
ATOM 1193 C CA . ASP A 1 155 ? 10.712 -12.327 -18.193 1.00 86.00 155 ASP A CA 1
ATOM 1194 C C . ASP A 1 155 ? 12.121 -12.508 -18.799 1.00 86.00 155 ASP A C 1
ATOM 1196 O O . ASP A 1 155 ? 12.985 -11.634 -18.635 1.00 86.00 155 ASP A O 1
ATOM 1200 N N . PRO A 1 156 ? 12.376 -13.608 -19.536 1.00 82.38 156 PRO A N 1
ATOM 1201 C CA . PRO A 1 156 ? 13.650 -13.844 -20.212 1.00 82.38 156 PRO A CA 1
ATOM 1202 C C . PRO A 1 156 ? 14.101 -12.695 -21.122 1.00 82.38 156 PRO A C 1
ATOM 1204 O O . PRO A 1 156 ? 15.302 -12.550 -21.357 1.00 82.38 156 PRO A O 1
ATOM 1207 N N . LYS A 1 157 ? 13.168 -11.878 -21.635 1.00 83.31 157 LYS A N 1
ATOM 1208 C CA . LYS A 1 157 ? 13.480 -10.685 -22.435 1.00 83.31 157 LYS A CA 1
ATOM 1209 C C . LYS A 1 157 ? 14.302 -9.658 -21.661 1.00 83.31 157 LYS A C 1
ATOM 1211 O O . LYS A 1 157 ? 15.152 -9.010 -22.260 1.00 83.31 157 LYS A O 1
ATOM 1216 N N . PHE A 1 158 ? 14.060 -9.519 -20.359 1.00 82.12 158 PHE A N 1
ATOM 1217 C CA . PHE A 1 158 ? 14.687 -8.501 -19.511 1.00 82.12 158 PHE A CA 1
ATOM 1218 C C . PHE A 1 158 ? 15.778 -9.088 -18.611 1.00 82.12 158 PHE A C 1
ATOM 1220 O O . PHE A 1 158 ? 16.810 -8.455 -18.389 1.00 82.12 158 PHE A O 1
ATOM 1227 N N . ALA A 1 159 ? 15.602 -10.337 -18.172 1.00 69.00 159 ALA A N 1
ATOM 1228 C CA . ALA A 1 159 ? 16.544 -11.060 -17.317 1.00 69.00 159 ALA A CA 1
ATOM 1229 C C . ALA A 1 159 ? 17.933 -11.279 -17.958 1.00 69.00 159 ALA A C 1
ATOM 1231 O O . ALA A 1 159 ? 18.924 -11.498 -17.264 1.00 69.00 159 ALA A O 1
ATOM 1232 N N . ARG A 1 160 ? 18.033 -11.220 -19.294 1.00 64.50 160 ARG A N 1
ATOM 1233 C CA . ARG A 1 160 ? 19.286 -11.450 -20.039 1.00 64.50 160 ARG A CA 1
ATOM 1234 C C . ARG A 1 160 ? 20.131 -10.194 -20.253 1.00 64.50 160 ARG A C 1
ATOM 1236 O O . ARG A 1 160 ? 21.299 -10.309 -20.613 1.00 64.50 160 ARG A O 1
ATOM 1243 N N . SER A 1 161 ? 19.558 -9.008 -20.064 1.00 62.62 161 SER A N 1
ATOM 1244 C CA . SER A 1 161 ? 20.096 -7.760 -20.624 1.00 62.62 161 SER A CA 1
ATOM 1245 C C . SER A 1 161 ? 20.720 -6.798 -19.609 1.00 62.62 161 SER A C 1
ATOM 1247 O O . SER A 1 161 ? 21.034 -5.672 -19.977 1.00 62.62 161 SER A O 1
ATOM 1249 N N . GLY A 1 162 ? 20.919 -7.204 -18.346 1.00 73.31 162 GLY A N 1
ATOM 1250 C CA . GLY A 1 162 ? 21.407 -6.284 -17.302 1.00 73.31 162 GLY A CA 1
ATOM 1251 C C . GLY A 1 162 ? 20.465 -5.095 -17.074 1.00 73.31 162 GLY A C 1
ATOM 1252 O O . GLY A 1 162 ? 20.895 -4.044 -16.611 1.00 73.31 162 GLY A O 1
ATOM 1253 N N . VAL A 1 163 ? 19.196 -5.270 -17.455 1.00 84.88 163 VAL A N 1
ATOM 1254 C CA . VAL A 1 163 ? 18.129 -4.277 -17.355 1.00 84.88 163 VAL A CA 1
ATOM 1255 C C . VAL A 1 163 ? 17.832 -4.038 -15.887 1.00 84.88 163 VAL A C 1
ATOM 1257 O O . VAL A 1 163 ? 17.700 -4.987 -15.116 1.00 84.88 163 VAL A O 1
ATOM 1260 N N . THR A 1 164 ? 17.730 -2.770 -15.515 1.00 87.12 164 THR A N 1
ATOM 1261 C CA . THR A 1 164 ? 17.362 -2.346 -14.165 1.00 87.12 164 THR A CA 1
ATOM 1262 C C . THR A 1 164 ? 15.854 -2.137 -14.056 1.00 87.12 164 THR A C 1
ATOM 1264 O O . THR A 1 164 ? 15.147 -1.958 -15.053 1.00 87.12 164 THR A O 1
ATOM 1267 N N . MET A 1 165 ? 15.342 -2.096 -12.825 1.00 87.19 165 MET A N 1
ATOM 1268 C CA . MET A 1 165 ? 13.957 -1.699 -12.566 1.00 87.19 165 MET A CA 1
ATOM 1269 C C . MET A 1 165 ? 13.637 -0.331 -13.196 1.00 87.19 165 MET A C 1
ATOM 1271 O O . MET A 1 165 ? 12.567 -0.147 -13.771 1.00 87.19 165 MET A O 1
ATOM 1275 N N . ARG A 1 166 ? 14.591 0.607 -13.188 1.00 85.50 166 ARG A N 1
ATOM 1276 C CA . ARG A 1 166 ? 14.458 1.920 -13.827 1.00 85.50 166 ARG A CA 1
ATOM 1277 C C . ARG A 1 166 ? 14.279 1.844 -15.343 1.00 85.50 166 ARG A C 1
ATOM 1279 O O . ARG A 1 166 ? 13.447 2.572 -15.887 1.00 85.50 166 ARG A O 1
ATOM 1286 N N . ASP A 1 167 ? 15.026 0.980 -16.019 1.00 87.62 167 ASP A N 1
ATOM 1287 C CA . ASP A 1 167 ? 14.889 0.784 -17.466 1.00 87.62 167 ASP A CA 1
ATOM 1288 C C . ASP A 1 167 ? 13.490 0.257 -17.810 1.00 87.62 167 ASP A C 1
ATOM 1290 O O . ASP A 1 167 ? 12.871 0.698 -18.778 1.00 87.62 167 ASP A O 1
ATOM 1294 N N . LEU A 1 168 ? 12.942 -0.625 -16.967 1.00 87.88 168 LEU A N 1
ATOM 1295 C CA . LEU A 1 168 ? 11.578 -1.134 -17.112 1.00 87.88 168 LEU A CA 1
ATOM 1296 C C . LEU A 1 168 ? 10.511 -0.060 -16.881 1.00 87.88 168 LEU A C 1
ATOM 1298 O O . LEU A 1 168 ? 9.496 -0.058 -17.572 1.00 87.88 168 LEU A O 1
ATOM 1302 N N . ILE A 1 169 ? 10.733 0.901 -15.978 1.00 87.12 169 ILE A N 1
ATOM 1303 C CA . ILE A 1 169 ? 9.788 2.011 -15.739 1.00 87.12 169 ILE A CA 1
ATOM 1304 C C . ILE A 1 169 ? 9.558 2.831 -17.014 1.00 87.12 169 ILE A C 1
ATOM 1306 O O . ILE A 1 169 ? 8.454 3.351 -17.213 1.00 87.12 169 ILE A O 1
ATOM 1310 N N . GLN A 1 170 ? 10.581 2.951 -17.864 1.00 85.00 170 GLN A N 1
ATOM 1311 C CA . GLN A 1 170 ? 10.518 3.694 -19.125 1.00 85.00 170 GLN A CA 1
ATOM 1312 C C . GLN A 1 170 ? 9.774 2.928 -20.230 1.00 85.00 170 GLN A C 1
ATOM 1314 O O . GLN A 1 170 ? 9.318 3.535 -21.200 1.00 85.00 170 GLN A O 1
ATOM 1319 N N . GLN A 1 171 ? 9.606 1.612 -20.086 1.00 84.25 171 GLN A N 1
ATOM 1320 C CA . GLN A 1 171 ? 8.940 0.769 -21.072 1.00 84.25 171 GLN A CA 1
ATOM 1321 C C . GLN A 1 171 ? 7.435 0.714 -20.812 1.00 84.25 171 GLN A C 1
ATOM 1323 O O . GLN A 1 171 ? 6.978 0.340 -19.736 1.00 84.25 171 GLN A O 1
ATOM 1328 N N . THR A 1 172 ? 6.631 1.066 -21.817 1.00 73.12 172 THR A N 1
ATOM 1329 C CA . THR A 1 172 ? 5.165 1.130 -21.671 1.00 73.12 172 THR A CA 1
ATOM 1330 C C . THR A 1 172 ? 4.500 -0.243 -21.570 1.00 73.12 172 THR A C 1
ATOM 1332 O O . THR A 1 172 ? 3.449 -0.358 -20.942 1.00 73.12 172 THR A O 1
ATOM 1335 N N . GLU A 1 173 ? 5.110 -1.283 -22.144 1.00 83.06 173 GLU A N 1
ATOM 1336 C CA . GLU A 1 173 ? 4.542 -2.636 -22.231 1.00 83.06 173 GLU A CA 1
ATOM 1337 C C . GLU A 1 173 ? 4.388 -3.324 -20.870 1.00 83.06 173 GLU A C 1
ATOM 1339 O O . GLU A 1 173 ? 3.506 -4.161 -20.703 1.00 83.06 173 GLU A O 1
ATOM 1344 N N . VAL A 1 174 ? 5.201 -2.933 -19.887 1.00 86.25 174 VAL A N 1
ATOM 1345 C CA . VAL A 1 174 ? 5.215 -3.524 -18.541 1.00 86.25 174 VAL A CA 1
ATOM 1346 C C . VAL A 1 174 ? 4.465 -2.674 -17.510 1.00 86.25 174 VAL A C 1
ATOM 1348 O O . VAL A 1 174 ? 4.439 -3.013 -16.328 1.00 86.25 174 VAL A O 1
ATOM 1351 N N . ARG A 1 175 ? 3.855 -1.551 -17.923 1.00 89.81 175 ARG A N 1
ATOM 1352 C CA . ARG A 1 175 ? 3.194 -0.613 -17.003 1.00 89.81 175 ARG A CA 1
ATOM 1353 C C . ARG A 1 175 ? 1.840 -1.129 -16.536 1.00 89.81 175 ARG A C 1
ATOM 1355 O O . ARG A 1 175 ? 0.973 -1.481 -17.336 1.00 89.81 175 ARG A O 1
ATOM 1362 N N . VAL A 1 176 ? 1.607 -1.042 -15.230 1.00 91.00 176 VAL A N 1
ATOM 1363 C CA . VAL A 1 176 ? 0.356 -1.460 -14.585 1.00 91.00 176 VAL A CA 1
ATOM 1364 C C . VAL A 1 176 ? -0.238 -0.360 -13.714 1.00 91.00 176 VAL A C 1
ATOM 1366 O O . VAL A 1 176 ? 0.433 0.569 -13.267 1.00 91.00 176 VAL A O 1
ATOM 1369 N N . SER A 1 177 ? -1.542 -0.471 -13.454 1.00 91.06 177 SER A N 1
ATOM 1370 C CA . SER A 1 177 ? -2.213 0.372 -12.466 1.00 91.06 177 SER A CA 1
ATOM 1371 C C . SER A 1 177 ? -2.031 -0.230 -11.075 1.00 91.06 177 SER A C 1
ATOM 1373 O O . SER A 1 177 ? -2.768 -1.137 -10.687 1.00 91.06 177 SER A O 1
ATOM 1375 N N . THR A 1 178 ? -1.083 0.305 -10.307 1.00 91.75 178 THR A N 1
ATOM 1376 C CA . THR A 1 178 ? -0.790 -0.137 -8.935 1.00 91.75 178 THR A CA 1
ATOM 1377 C C . THR A 1 178 ? -2.039 -0.154 -8.050 1.00 91.75 178 THR A C 1
ATOM 1379 O O . THR A 1 178 ? -2.315 -1.150 -7.392 1.00 91.75 178 THR A O 1
ATOM 1382 N N . SER A 1 179 ? -2.852 0.912 -8.079 1.00 88.31 179 SER A N 1
ATOM 1383 C CA . SER A 1 179 ? -4.089 0.981 -7.282 1.00 88.31 179 SER A CA 1
ATOM 1384 C C . SER A 1 179 ? -5.110 -0.095 -7.657 1.00 88.31 179 SER A C 1
ATOM 1386 O O . SER A 1 179 ? -5.939 -0.445 -6.828 1.00 88.31 179 SER A O 1
ATOM 1388 N N . ARG A 1 180 ? -5.092 -0.593 -8.901 1.00 89.44 180 ARG A N 1
ATOM 1389 C CA . ARG A 1 180 ? -5.984 -1.674 -9.334 1.00 89.44 180 ARG A CA 1
ATOM 1390 C C . ARG A 1 180 ? -5.490 -3.027 -8.834 1.00 89.44 180 ARG A C 1
ATOM 1392 O O . ARG A 1 180 ? -6.306 -3.823 -8.392 1.00 89.44 180 ARG A O 1
ATOM 1399 N N . LEU A 1 181 ? -4.189 -3.285 -8.935 1.00 91.62 181 LEU A N 1
ATOM 1400 C CA . LEU A 1 181 ? -3.604 -4.572 -8.558 1.00 91.62 181 LEU A CA 1
ATOM 1401 C C . LEU A 1 181 ? -3.529 -4.763 -7.040 1.00 91.62 181 LEU A C 1
ATOM 1403 O O . LEU A 1 181 ? -3.792 -5.858 -6.569 1.00 91.62 181 LEU A O 1
ATOM 1407 N N . LEU A 1 182 ? -3.275 -3.696 -6.278 1.00 93.62 182 LEU A N 1
ATOM 1408 C CA . LEU A 1 182 ? -3.300 -3.738 -4.812 1.00 93.62 182 LEU A CA 1
ATOM 1409 C C . LEU A 1 182 ? -4.704 -3.591 -4.208 1.00 93.62 182 LEU A C 1
ATOM 1411 O O . LEU A 1 182 ? -4.835 -3.577 -2.991 1.00 93.62 182 LEU A O 1
ATOM 1415 N N . TYR A 1 183 ? -5.761 -3.459 -5.016 1.00 90.44 183 TYR A N 1
ATOM 1416 C CA . TYR A 1 183 ? -7.108 -3.189 -4.502 1.00 90.44 183 TYR A CA 1
ATOM 1417 C C . TYR A 1 183 ? -7.585 -4.267 -3.519 1.00 90.44 183 TYR A C 1
ATOM 1419 O O . TYR A 1 183 ? -8.083 -3.952 -2.436 1.00 90.44 183 TYR A O 1
ATOM 1427 N N . THR A 1 184 ? -7.401 -5.536 -3.886 1.00 89.44 184 THR A N 1
ATOM 1428 C CA . THR A 1 184 ? -7.761 -6.681 -3.043 1.00 89.44 184 THR A CA 1
ATOM 1429 C C . THR A 1 184 ? -6.940 -6.695 -1.758 1.00 89.44 184 THR A C 1
ATOM 1431 O O . THR A 1 184 ? -7.503 -6.788 -0.671 1.00 89.44 184 THR A O 1
ATOM 1434 N N . ASP A 1 185 ? -5.625 -6.512 -1.868 1.00 93.44 185 ASP A N 1
ATOM 1435 C CA . ASP A 1 185 ? -4.696 -6.437 -0.742 1.00 93.44 185 ASP A CA 1
ATOM 1436 C C . ASP A 1 185 ? -5.027 -5.280 0.219 1.00 93.44 185 ASP A C 1
ATOM 1438 O O . ASP A 1 185 ? -5.022 -5.455 1.437 1.00 93.44 185 ASP A O 1
ATOM 1442 N N . HIS A 1 186 ? -5.404 -4.105 -0.298 1.00 94.31 186 HIS A N 1
ATOM 1443 C CA . HIS A 1 186 ? -5.833 -2.966 0.521 1.00 94.31 186 HIS A CA 1
ATOM 1444 C C . HIS A 1 186 ? -7.116 -3.266 1.291 1.00 94.31 186 HIS A C 1
ATOM 1446 O O . HIS A 1 186 ? -7.191 -2.965 2.483 1.00 94.31 186 HIS A O 1
ATOM 1452 N N . ARG A 1 187 ? -8.110 -3.893 0.651 1.00 91.12 187 ARG A N 1
ATOM 1453 C CA . ARG A 1 187 ? -9.333 -4.341 1.339 1.00 91.12 187 ARG A CA 1
ATOM 1454 C C . ARG A 1 187 ? -9.037 -5.405 2.388 1.00 91.12 187 ARG A C 1
ATOM 1456 O O . ARG A 1 187 ? -9.625 -5.383 3.464 1.00 91.12 187 ARG A O 1
ATOM 1463 N N . TYR A 1 188 ? -8.101 -6.299 2.095 1.00 91.31 188 TYR A N 1
ATOM 1464 C CA . TYR A 1 188 ? -7.667 -7.346 3.008 1.00 91.31 188 TYR A CA 1
ATOM 1465 C C . TYR A 1 188 ? -6.973 -6.795 4.271 1.00 91.31 188 TYR A C 1
ATOM 1467 O O . TYR A 1 188 ? -7.221 -7.279 5.384 1.00 91.31 188 TYR A O 1
ATOM 1475 N N . VAL A 1 189 ? -6.144 -5.752 4.136 1.00 93.75 189 VAL A N 1
ATOM 1476 C CA . VAL A 1 189 ? -5.593 -5.011 5.288 1.00 93.75 189 VAL A CA 1
ATOM 1477 C C . VAL A 1 189 ? -6.730 -4.366 6.075 1.00 93.75 189 VAL A C 1
ATOM 1479 O O . VAL A 1 189 ? -6.821 -4.543 7.291 1.00 93.75 189 VAL A O 1
ATOM 1482 N N . LEU A 1 190 ? -7.634 -3.677 5.374 1.00 92.56 190 LEU A N 1
ATOM 1483 C CA . LEU A 1 190 ? -8.768 -2.938 5.926 1.00 92.56 190 LEU A CA 1
ATOM 1484 C C . LEU A 1 190 ? -9.955 -3.855 6.262 1.00 92.56 190 LEU A C 1
ATOM 1486 O O . LEU A 1 190 ? -11.079 -3.619 5.825 1.00 92.56 190 LEU A O 1
ATOM 1490 N N . ILE A 1 191 ? -9.722 -4.879 7.087 1.00 84.00 191 ILE A N 1
ATOM 1491 C CA . ILE A 1 191 ? -10.708 -5.933 7.389 1.00 84.00 191 ILE A CA 1
ATOM 1492 C C . ILE A 1 191 ? -12.054 -5.403 7.916 1.00 84.00 191 ILE A C 1
ATOM 1494 O O . ILE A 1 191 ? -13.097 -5.989 7.637 1.00 84.00 191 ILE A O 1
ATOM 1498 N N . HIS A 1 192 ? -12.067 -4.273 8.627 1.00 77.62 192 HIS A N 1
ATOM 1499 C CA . HIS A 1 192 ? -13.302 -3.647 9.118 1.00 77.62 192 HIS A CA 1
ATOM 1500 C C . HIS A 1 192 ? -14.185 -3.087 7.986 1.00 77.62 192 HIS A C 1
ATOM 1502 O O . HIS A 1 192 ? -15.387 -2.919 8.166 1.00 77.62 192 HIS A O 1
ATOM 1508 N N . LEU A 1 193 ? -13.614 -2.841 6.802 1.00 78.94 193 LEU A N 1
ATOM 1509 C CA . LEU A 1 193 ? -14.339 -2.427 5.600 1.00 78.94 193 LEU A CA 1
ATOM 1510 C C . LEU A 1 193 ? -14.757 -3.600 4.713 1.00 78.94 193 LEU A C 1
ATOM 1512 O O . LEU A 1 193 ? -15.281 -3.363 3.628 1.00 78.94 193 LEU A O 1
ATOM 1516 N N . ARG A 1 194 ? -14.553 -4.856 5.136 1.00 70.31 194 ARG A N 1
ATOM 1517 C CA . ARG A 1 194 ? -14.878 -6.033 4.310 1.00 70.31 194 ARG A CA 1
ATOM 1518 C C . ARG A 1 194 ? -16.348 -6.084 3.879 1.00 70.31 194 ARG A C 1
ATOM 1520 O O . ARG A 1 194 ? -16.635 -6.579 2.800 1.00 70.31 194 ARG A O 1
ATOM 1527 N N . ASN A 1 195 ? -17.243 -5.527 4.697 1.00 72.38 195 ASN A N 1
ATOM 1528 C CA . ASN A 1 195 ? -18.682 -5.483 4.431 1.00 72.38 195 ASN A CA 1
ATOM 1529 C C . ASN A 1 195 ? -19.096 -4.299 3.541 1.00 72.38 195 ASN A C 1
ATOM 1531 O O . ASN A 1 195 ? -20.268 -4.187 3.196 1.00 72.38 195 ASN A O 1
ATOM 1535 N N . LEU A 1 196 ? -18.176 -3.384 3.212 1.00 80.25 196 LEU A N 1
ATOM 1536 C CA . LEU A 1 196 ? -18.470 -2.343 2.236 1.00 80.25 196 LEU A CA 1
ATOM 1537 C C . LEU A 1 196 ? -18.495 -2.956 0.842 1.00 80.25 196 LEU A C 1
ATOM 1539 O O . LEU A 1 196 ? -17.572 -3.689 0.467 1.00 80.25 196 LEU A O 1
ATOM 1543 N N . ASP A 1 197 ? -19.516 -2.595 0.069 1.00 87.06 197 ASP A N 1
ATOM 1544 C CA . ASP A 1 197 ? -19.504 -2.844 -1.363 1.00 87.06 197 ASP A CA 1
ATOM 1545 C C . ASP A 1 197 ? -18.322 -2.120 -2.039 1.00 87.06 197 ASP A C 1
ATOM 1547 O O . ASP A 1 197 ? -17.675 -1.219 -1.481 1.00 87.06 197 ASP A O 1
ATOM 1551 N N . ASP A 1 198 ? -18.009 -2.554 -3.258 1.00 82.81 198 ASP A N 1
ATOM 1552 C CA . ASP A 1 198 ? -16.855 -2.061 -4.005 1.00 82.81 198 ASP A CA 1
ATOM 1553 C C . ASP A 1 198 ? -16.899 -0.544 -4.248 1.00 82.81 198 ASP A C 1
ATOM 1555 O O . ASP A 1 198 ? -15.845 0.101 -4.310 1.00 82.81 198 ASP A O 1
ATOM 1559 N N . ASP A 1 199 ? -18.091 0.033 -4.400 1.00 87.12 199 ASP A N 1
ATOM 1560 C CA . ASP A 1 199 ? -18.277 1.443 -4.726 1.00 87.12 199 ASP A CA 1
ATOM 1561 C C . ASP A 1 199 ? -18.149 2.325 -3.484 1.00 87.12 199 ASP A C 1
ATOM 1563 O O . ASP A 1 199 ? -17.461 3.347 -3.538 1.00 87.12 199 ASP A O 1
ATOM 1567 N N . ALA A 1 200 ? -18.685 1.888 -2.347 1.00 87.69 200 ALA A N 1
ATOM 1568 C CA . ALA A 1 200 ? -18.500 2.512 -1.045 1.00 87.69 200 ALA A CA 1
ATOM 1569 C C . ALA A 1 200 ? -17.028 2.476 -0.612 1.00 87.69 200 ALA A C 1
ATOM 1571 O O . ALA A 1 200 ? -16.486 3.488 -0.158 1.00 87.69 200 ALA A O 1
ATOM 1572 N N . PHE A 1 201 ? -16.339 1.345 -0.807 1.00 89.31 201 PHE A N 1
ATOM 1573 C CA . PHE A 1 201 ? -14.901 1.274 -0.554 1.00 89.31 201 PHE A CA 1
ATOM 1574 C C . PHE A 1 201 ? -14.126 2.224 -1.475 1.00 89.31 201 PHE A C 1
ATOM 1576 O O . PHE A 1 201 ? -13.260 2.967 -1.011 1.00 89.31 201 PHE A O 1
ATOM 1583 N N . ARG A 1 202 ? -14.446 2.250 -2.778 1.00 89.38 202 ARG A N 1
ATOM 1584 C CA . ARG A 1 202 ? -13.817 3.178 -3.732 1.00 89.38 202 ARG A CA 1
ATOM 1585 C C . ARG A 1 202 ? -14.060 4.639 -3.364 1.00 89.38 202 ARG A C 1
ATOM 1587 O O . ARG A 1 202 ? -13.139 5.437 -3.514 1.00 89.38 202 ARG A O 1
ATOM 1594 N N . ALA A 1 203 ? -15.258 4.986 -2.903 1.00 89.38 203 ALA A N 1
ATOM 1595 C CA . ALA A 1 203 ? -15.586 6.331 -2.449 1.00 89.38 203 ALA A CA 1
ATOM 1596 C C . ALA A 1 203 ? -14.690 6.738 -1.273 1.00 89.38 203 ALA A C 1
ATOM 1598 O O . ALA A 1 203 ? -13.946 7.705 -1.410 1.00 89.38 203 ALA A O 1
ATOM 1599 N N . LYS A 1 204 ? -14.639 5.929 -0.204 1.00 89.25 204 LYS A N 1
ATOM 1600 C CA . LYS A 1 204 ? -13.762 6.180 0.956 1.00 89.25 204 LYS A CA 1
ATOM 1601 C C . LYS A 1 204 ? -12.283 6.242 0.583 1.00 89.25 204 LYS A C 1
ATOM 1603 O O . LYS A 1 204 ? -11.541 7.085 1.073 1.00 89.25 204 LYS A O 1
ATOM 1608 N N . TRP A 1 205 ? -11.835 5.353 -0.300 1.00 90.88 205 TRP A N 1
ATOM 1609 C CA . TRP A 1 205 ? -10.451 5.341 -0.770 1.00 90.88 205 TRP A CA 1
ATOM 1610 C C . TRP A 1 205 ? -10.090 6.612 -1.547 1.00 90.88 205 TRP A C 1
ATOM 1612 O O . TRP A 1 205 ? -8.974 7.114 -1.435 1.00 90.88 205 TRP A O 1
ATOM 1622 N N . ASN A 1 206 ? -11.015 7.126 -2.362 1.00 90.25 206 ASN A N 1
ATOM 1623 C CA . ASN A 1 206 ? -10.806 8.359 -3.114 1.00 90.25 206 ASN A CA 1
ATOM 1624 C C . ASN A 1 206 ? -10.899 9.597 -2.220 1.00 90.25 206 ASN A C 1
ATOM 1626 O O . ASN A 1 206 ? -10.068 10.481 -2.377 1.00 90.25 206 ASN A O 1
ATOM 1630 N N . GLU A 1 207 ? -11.820 9.620 -1.262 1.00 89.94 207 GLU A N 1
ATOM 1631 C CA . GLU A 1 207 ? -11.908 10.657 -0.230 1.00 89.94 207 GLU A CA 1
ATOM 1632 C C . GLU A 1 207 ? -10.589 10.759 0.551 1.00 89.94 207 GLU A C 1
ATOM 1634 O O . GLU A 1 207 ? -9.975 11.817 0.596 1.00 89.94 207 GLU A O 1
ATOM 1639 N N . ALA A 1 208 ? -10.038 9.636 1.019 1.00 89.12 208 ALA A N 1
ATOM 1640 C CA . ALA A 1 208 ? -8.737 9.601 1.697 1.00 89.12 208 ALA A CA 1
ATOM 1641 C C . ALA A 1 208 ? -7.541 9.983 0.791 1.00 89.12 208 ALA A C 1
ATOM 1643 O O . ALA A 1 208 ? -6.436 10.273 1.266 1.00 89.12 208 ALA A O 1
ATOM 1644 N N . LYS A 1 209 ? -7.710 9.955 -0.541 1.00 87.44 209 LYS A N 1
ATOM 1645 C CA . LYS A 1 209 ? -6.707 10.486 -1.481 1.00 87.44 209 LYS A CA 1
ATOM 1646 C C . LYS A 1 209 ? -6.771 12.005 -1.582 1.00 87.44 209 LYS A C 1
ATOM 1648 O O . LYS A 1 209 ? -5.779 12.603 -2.019 1.00 87.44 209 LYS A O 1
ATOM 1653 N N . GLU A 1 210 ? -7.873 12.634 -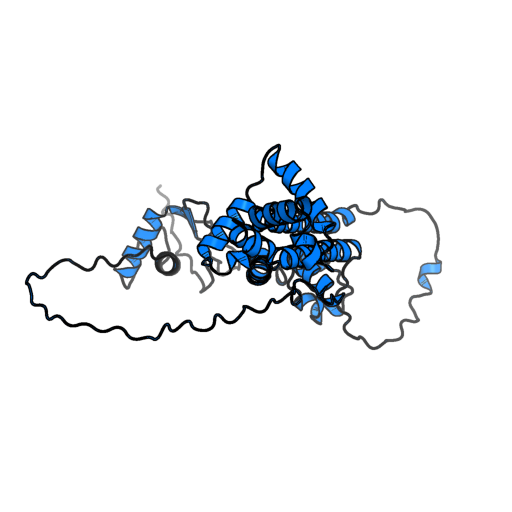1.211 1.00 85.44 210 GLU A N 1
ATOM 1654 C CA . GLU A 1 210 ? -7.923 14.081 -1.066 1.00 85.44 210 GLU A CA 1
ATOM 1655 C C . GLU A 1 210 ? -7.010 14.458 0.108 1.00 85.44 210 GLU A C 1
ATOM 1657 O O . GLU A 1 210 ? -6.945 13.774 1.127 1.00 85.44 210 GLU A O 1
ATOM 1662 N N . GLN A 1 211 ? -6.121 15.435 -0.099 1.00 66.44 211 GLN A N 1
ATOM 1663 C CA . GLN A 1 211 ? -5.079 15.702 0.890 1.00 66.44 211 GLN A CA 1
ATOM 1664 C C . GLN A 1 211 ? -5.704 16.310 2.151 1.00 66.44 211 GLN A C 1
ATOM 1666 O O . GLN A 1 211 ? -6.334 17.361 2.037 1.00 66.44 211 GLN A O 1
ATOM 1671 N N . PRO A 1 212 ? -5.456 15.742 3.346 1.00 67.56 212 PRO A N 1
ATOM 1672 C CA . PRO A 1 212 ? -5.786 16.433 4.581 1.00 67.56 212 PRO A CA 1
ATOM 1673 C C . PRO A 1 212 ? -4.943 17.711 4.648 1.00 67.56 212 PRO A C 1
ATOM 1675 O O . PRO A 1 212 ? -3.720 17.668 4.476 1.00 67.56 212 PRO A O 1
ATOM 1678 N N . GLY A 1 213 ? -5.597 18.854 4.836 1.00 71.44 213 GLY A N 1
ATOM 1679 C CA . GLY A 1 213 ? -4.940 20.144 5.031 1.00 71.44 213 GLY A CA 1
ATOM 1680 C C . GLY A 1 213 ? -4.551 20.369 6.494 1.00 71.44 213 GLY A C 1
ATOM 1681 O O . GLY A 1 213 ? -5.165 19.815 7.401 1.00 71.44 213 GLY A O 1
ATOM 1682 N N . GLY A 1 214 ? -3.534 21.201 6.733 1.00 81.44 214 GLY A N 1
ATOM 1683 C CA . GLY A 1 214 ? -3.244 21.753 8.062 1.00 81.44 214 GLY A CA 1
ATOM 1684 C C . GLY A 1 214 ? -2.967 20.718 9.163 1.00 81.44 214 GLY A C 1
ATOM 1685 O O . GLY A 1 214 ? -2.041 19.907 9.058 1.00 81.44 214 GLY A O 1
ATOM 1686 N N . GLN A 1 215 ? -3.744 20.796 10.245 1.00 81.62 215 GLN A N 1
ATOM 1687 C CA . GLN A 1 215 ? -3.561 20.026 11.478 1.00 81.62 215 GLN A CA 1
ATOM 1688 C C . GLN A 1 215 ? -3.769 18.515 11.271 1.00 81.62 215 GLN A C 1
ATOM 1690 O O . GLN A 1 215 ? -2.943 17.718 11.719 1.00 81.62 215 GLN A O 1
ATOM 1695 N N . ASP A 1 216 ? -4.769 18.120 10.480 1.00 84.69 216 ASP A N 1
ATOM 1696 C CA . ASP A 1 216 ? -5.096 16.714 10.202 1.00 84.69 216 ASP A CA 1
ATOM 1697 C C . ASP A 1 216 ? -3.927 15.941 9.584 1.00 84.69 216 ASP A C 1
ATOM 1699 O O . ASP A 1 216 ? -3.687 14.769 9.891 1.00 84.69 216 ASP A O 1
ATOM 1703 N N . ALA A 1 217 ? -3.154 16.599 8.714 1.00 85.81 217 ALA A N 1
ATOM 1704 C CA . ALA A 1 217 ? -1.971 15.994 8.120 1.00 85.81 217 ALA A CA 1
ATOM 1705 C C . ALA A 1 217 ? -0.894 15.697 9.170 1.00 85.81 217 ALA A C 1
ATOM 1707 O O . ALA A 1 217 ? -0.200 14.685 9.050 1.00 85.81 217 ALA A O 1
ATOM 1708 N N . THR A 1 218 ? -0.751 16.569 10.169 1.00 88.94 218 THR A N 1
ATOM 1709 C CA . THR A 1 218 ? 0.201 16.415 11.274 1.00 88.94 218 THR A CA 1
ATOM 1710 C C . THR A 1 218 ? -0.232 15.290 12.203 1.00 88.94 218 THR A C 1
ATOM 1712 O O . THR A 1 218 ? 0.591 14.450 12.574 1.00 88.94 218 THR A O 1
ATOM 1715 N N . ASP A 1 219 ? -1.520 15.212 12.515 1.00 90.25 219 ASP A N 1
ATOM 1716 C CA . ASP A 1 219 ? -2.049 14.179 13.400 1.00 90.25 219 ASP A CA 1
ATOM 1717 C C . ASP A 1 219 ? -1.971 12.793 12.754 1.00 90.25 219 ASP A C 1
ATOM 1719 O O . ASP A 1 219 ? -1.521 11.846 13.397 1.00 90.25 219 ASP A O 1
ATOM 1723 N N . LEU A 1 220 ? -2.214 12.677 11.444 1.00 91.12 220 LEU A N 1
ATOM 1724 C CA . LEU A 1 220 ? -1.958 11.432 10.709 1.00 91.12 220 LEU A CA 1
ATOM 1725 C C . LEU A 1 220 ? -0.476 11.026 10.706 1.00 91.12 220 LEU A C 1
ATOM 1727 O O . LEU A 1 220 ? -0.173 9.832 10.740 1.00 91.12 220 LEU A O 1
ATOM 1731 N N . ILE A 1 221 ? 0.469 11.978 10.675 1.00 91.56 221 ILE A N 1
ATOM 1732 C CA . ILE A 1 221 ? 1.907 11.663 10.805 1.00 91.56 221 ILE A CA 1
ATOM 1733 C C . ILE A 1 221 ? 2.201 11.102 12.193 1.00 91.56 221 ILE A C 1
ATOM 1735 O O . ILE A 1 221 ? 2.894 10.089 12.301 1.00 91.56 221 ILE A O 1
ATOM 1739 N N . LYS A 1 222 ? 1.700 11.755 13.247 1.00 94.06 222 LYS A N 1
ATOM 1740 C CA . LYS A 1 222 ? 1.881 11.289 14.626 1.00 94.06 222 LYS A CA 1
ATOM 1741 C C . LYS A 1 222 ? 1.285 9.896 14.801 1.00 94.06 222 LYS A C 1
ATOM 1743 O O . LYS A 1 222 ? 1.968 9.012 15.307 1.00 94.06 222 LYS A O 1
ATOM 1748 N N . LEU A 1 223 ? 0.069 9.685 14.304 1.00 94.56 223 LEU A N 1
ATOM 1749 C CA . LEU A 1 223 ? -0.631 8.410 14.387 1.00 94.56 223 LEU A CA 1
ATOM 1750 C C . LEU A 1 223 ? 0.102 7.305 13.616 1.00 94.56 223 LEU A C 1
ATOM 1752 O O . LEU A 1 223 ? 0.267 6.213 14.143 1.00 94.56 223 LEU A O 1
ATOM 1756 N N . THR A 1 224 ? 0.647 7.607 12.432 1.00 94.19 224 THR A N 1
ATOM 1757 C CA . THR A 1 224 ? 1.508 6.673 11.679 1.00 94.19 224 THR A CA 1
ATOM 1758 C C . THR A 1 224 ? 2.725 6.244 12.502 1.00 94.19 224 THR A C 1
ATOM 1760 O O . THR A 1 224 ? 3.029 5.059 12.570 1.00 94.19 224 THR A O 1
ATOM 1763 N N . ARG A 1 225 ? 3.411 7.192 13.156 1.00 93.81 225 ARG A N 1
ATOM 1764 C CA . ARG A 1 225 ? 4.583 6.889 13.996 1.00 93.81 225 ARG A CA 1
ATOM 1765 C C . ARG A 1 225 ? 4.216 6.080 15.238 1.00 93.81 225 ARG A C 1
ATOM 1767 O O . ARG A 1 225 ? 5.016 5.262 15.668 1.00 93.81 225 ARG A O 1
ATOM 1774 N N . ARG A 1 226 ? 3.049 6.340 15.838 1.00 94.19 226 ARG A N 1
ATOM 1775 C CA . ARG A 1 226 ? 2.547 5.565 16.983 1.00 94.19 226 ARG A CA 1
ATOM 1776 C C . ARG A 1 226 ? 2.185 4.142 16.558 1.00 94.19 226 ARG A C 1
ATOM 1778 O O . ARG A 1 226 ? 2.606 3.209 17.221 1.00 94.19 226 ARG A O 1
ATOM 1785 N N . LEU A 1 227 ? 1.506 3.980 15.420 1.00 94.50 227 LEU A N 1
ATOM 1786 C CA . LEU A 1 227 ? 1.198 2.676 14.826 1.00 94.50 227 LEU A CA 1
ATOM 1787 C C . LEU A 1 227 ? 2.465 1.836 14.599 1.00 94.50 227 LEU A C 1
ATOM 1789 O O . LEU A 1 227 ? 2.488 0.672 14.980 1.00 94.50 227 LEU A O 1
ATOM 1793 N N . GLU A 1 228 ? 3.513 2.428 14.016 1.00 91.19 228 GLU A N 1
ATOM 1794 C CA . GLU A 1 228 ? 4.802 1.760 13.749 1.00 91.19 228 GLU A CA 1
ATOM 1795 C C . GLU A 1 228 ? 5.549 1.332 15.029 1.00 91.19 228 GLU A C 1
ATOM 1797 O O . GLU A 1 228 ? 6.426 0.480 14.955 1.00 91.19 228 GLU A O 1
ATOM 1802 N N . LYS A 1 229 ? 5.228 1.920 16.188 1.00 91.19 229 LYS A N 1
ATOM 1803 C CA . LYS A 1 229 ? 5.853 1.614 17.487 1.00 91.19 229 LYS A CA 1
ATOM 1804 C C . LYS A 1 229 ? 5.011 0.710 18.381 1.00 91.19 229 LYS A C 1
ATOM 1806 O O . LYS A 1 229 ? 5.461 0.370 19.469 1.00 91.19 229 LYS A O 1
ATOM 1811 N N . LEU A 1 230 ? 3.781 0.409 17.977 1.00 89.44 230 LEU A N 1
ATOM 1812 C CA . LEU A 1 230 ? 2.863 -0.360 18.798 1.00 89.44 230 LEU A CA 1
ATOM 1813 C C . LEU A 1 230 ? 3.313 -1.822 18.821 1.00 89.44 230 LEU A C 1
ATOM 1815 O O . LEU A 1 230 ? 3.374 -2.467 17.776 1.00 89.44 230 LEU A O 1
ATOM 1819 N N . ASP A 1 231 ? 3.602 -2.340 20.005 1.00 86.75 231 ASP A N 1
ATOM 1820 C CA . ASP A 1 231 ? 3.869 -3.760 20.181 1.00 86.75 231 ASP A CA 1
ATOM 1821 C C . ASP A 1 231 ? 2.537 -4.507 20.319 1.00 86.75 231 ASP A C 1
ATOM 1823 O O . ASP A 1 231 ? 1.681 -4.132 21.114 1.00 86.75 231 ASP A O 1
ATOM 1827 N N . LEU A 1 232 ? 2.341 -5.531 19.489 1.00 84.44 232 LEU A N 1
ATOM 1828 C CA . LEU A 1 232 ? 1.131 -6.353 19.452 1.00 84.44 232 LEU A CA 1
ATOM 1829 C C . LEU A 1 232 ? 1.384 -7.794 19.911 1.00 84.44 232 LEU A C 1
ATOM 1831 O O . LEU A 1 232 ? 0.481 -8.623 19.793 1.00 84.44 232 LEU A O 1
ATOM 1835 N N . GLU A 1 233 ? 2.584 -8.126 20.394 1.00 81.06 233 GLU A N 1
ATOM 1836 C CA . GLU A 1 233 ? 2.895 -9.475 20.886 1.00 81.06 233 GLU A CA 1
ATOM 1837 C C . GLU A 1 233 ? 2.020 -9.853 22.091 1.00 81.06 233 GLU A C 1
ATOM 1839 O O . GLU A 1 233 ? 1.509 -10.971 22.159 1.00 81.06 233 GLU A O 1
ATOM 1844 N N . ASN A 1 234 ? 1.723 -8.884 22.965 1.00 75.25 234 ASN A N 1
ATOM 1845 C CA . ASN A 1 234 ? 0.885 -9.062 24.153 1.00 75.25 234 ASN A CA 1
ATOM 1846 C C . ASN A 1 234 ? -0.480 -8.368 24.022 1.00 75.25 234 ASN A C 1
ATOM 1848 O O . ASN A 1 234 ? -0.895 -7.599 24.890 1.00 75.25 234 ASN A O 1
ATOM 1852 N N . ALA A 1 235 ? -1.233 -8.658 22.955 1.00 72.06 235 ALA A N 1
ATOM 1853 C CA . ALA A 1 235 ? -2.535 -8.026 22.689 1.00 72.06 235 ALA A CA 1
ATOM 1854 C C . ALA A 1 235 ? -3.549 -8.099 23.858 1.00 72.06 235 ALA A C 1
ATOM 1856 O O . ALA A 1 235 ? -4.452 -7.266 23.959 1.00 72.06 235 ALA A O 1
ATOM 1857 N N . SER A 1 236 ? -3.415 -9.077 24.763 1.00 70.94 236 SER A N 1
ATOM 1858 C CA . SER A 1 236 ? -4.227 -9.185 25.982 1.00 70.94 236 SER A CA 1
ATOM 1859 C C . SER A 1 236 ? -3.921 -8.128 27.048 1.00 70.94 236 SER A C 1
ATOM 1861 O O . SER A 1 236 ? -4.801 -7.821 27.852 1.00 70.94 236 SER A O 1
ATOM 1863 N N . GLU A 1 237 ? -2.699 -7.600 27.085 1.00 74.88 237 GLU A N 1
ATOM 1864 C CA . GLU A 1 237 ? -2.281 -6.539 28.011 1.00 74.88 237 GLU A CA 1
ATOM 1865 C C . GLU A 1 237 ? -2.675 -5.161 27.486 1.00 74.88 237 GLU A C 1
ATOM 1867 O O . GLU A 1 237 ? -3.127 -4.319 28.257 1.00 74.88 237 GLU A O 1
ATOM 1872 N N . ILE A 1 238 ? -2.650 -4.990 26.163 1.00 77.38 238 ILE A N 1
ATOM 1873 C CA . ILE A 1 238 ? -3.073 -3.761 25.485 1.00 77.38 238 ILE A CA 1
ATOM 1874 C C . ILE A 1 238 ? -4.511 -3.380 25.841 1.00 77.38 238 ILE A C 1
ATOM 1876 O O . ILE A 1 238 ? -4.810 -2.223 26.109 1.00 77.38 238 ILE A O 1
ATOM 1880 N N . ALA A 1 239 ? -5.416 -4.361 25.906 1.00 72.88 239 ALA A N 1
ATOM 1881 C CA . ALA A 1 239 ? -6.807 -4.114 26.288 1.00 72.88 239 ALA A CA 1
ATOM 1882 C C . ALA A 1 239 ? -6.962 -3.607 27.737 1.00 72.88 239 ALA A C 1
ATOM 1884 O O . ALA A 1 239 ? -7.995 -3.035 28.070 1.00 72.88 239 ALA A O 1
ATOM 1885 N N . LYS A 1 240 ? -5.963 -3.831 28.600 1.00 77.06 240 LYS A N 1
ATOM 1886 C CA . LYS A 1 240 ? -5.949 -3.365 29.994 1.00 77.06 240 LYS A CA 1
ATOM 1887 C C . LYS A 1 240 ? -5.291 -1.990 30.135 1.00 77.06 240 LYS A C 1
ATOM 1889 O O . LYS A 1 240 ? -5.513 -1.320 31.140 1.00 77.06 240 LYS A O 1
ATOM 1894 N N . ASN A 1 241 ? -4.493 -1.573 29.153 1.00 83.94 241 ASN A N 1
ATOM 1895 C CA . ASN A 1 241 ? -3.872 -0.258 29.104 1.00 83.94 241 ASN A CA 1
ATOM 1896 C C . ASN A 1 241 ? -4.807 0.730 28.390 1.00 83.94 241 ASN A C 1
ATOM 1898 O O . ASN A 1 241 ? -4.991 0.664 27.175 1.00 83.94 241 ASN A O 1
ATOM 1902 N N . SER A 1 242 ? -5.398 1.661 29.143 1.00 82.38 242 SER A N 1
ATOM 1903 C CA . SER A 1 242 ? -6.371 2.615 28.599 1.00 82.38 242 SER A CA 1
ATOM 1904 C C . SER A 1 242 ? -5.798 3.492 27.481 1.00 82.38 242 SER A C 1
ATOM 1906 O O . SER A 1 242 ? -6.508 3.776 26.519 1.00 82.38 242 SER A O 1
ATOM 1908 N N . GLU A 1 243 ? -4.520 3.877 27.558 1.00 87.25 243 GLU A N 1
ATOM 1909 C CA . GLU A 1 243 ? -3.888 4.739 26.553 1.00 87.25 243 GLU A CA 1
ATOM 1910 C C . GLU A 1 243 ? -3.672 3.999 25.223 1.00 87.25 243 GLU A C 1
ATOM 1912 O O . GLU A 1 243 ? -3.915 4.543 24.141 1.00 87.25 243 GLU A O 1
ATOM 1917 N N . GLU A 1 244 ? -3.233 2.741 25.284 1.00 87.00 244 GLU A N 1
ATOM 1918 C CA . GLU A 1 244 ? -3.027 1.922 24.087 1.00 87.00 244 GLU A CA 1
ATOM 1919 C C . GLU A 1 244 ? -4.354 1.489 23.465 1.00 87.00 244 GLU A C 1
ATOM 1921 O O . GLU A 1 244 ? -4.490 1.487 22.238 1.00 87.00 244 GLU A O 1
ATOM 1926 N N . ALA A 1 245 ? -5.358 1.194 24.294 1.00 86.31 245 ALA A N 1
ATOM 1927 C CA . ALA A 1 245 ? -6.710 0.934 23.826 1.00 86.31 245 ALA A CA 1
ATOM 1928 C C . ALA A 1 245 ? -7.288 2.149 23.077 1.00 86.31 245 ALA A C 1
ATOM 1930 O O . ALA A 1 245 ? -7.822 1.997 21.975 1.00 86.31 245 ALA A O 1
ATOM 1931 N N . GLU A 1 246 ? -7.118 3.361 23.616 1.00 89.56 246 GLU A N 1
ATOM 1932 C CA . GLU A 1 246 ? -7.538 4.597 22.949 1.00 89.56 246 GLU A CA 1
ATOM 1933 C C . GLU A 1 246 ? -6.780 4.815 21.629 1.00 89.56 246 GLU A C 1
ATOM 1935 O O . GLU A 1 246 ? -7.384 5.129 20.600 1.00 89.56 246 GLU A O 1
ATOM 1940 N N . LEU A 1 247 ? -5.464 4.582 21.615 1.00 91.00 247 LEU A N 1
ATOM 1941 C CA . LEU A 1 247 ? -4.657 4.651 20.397 1.00 91.00 247 LEU A CA 1
ATOM 1942 C C . LEU A 1 247 ? -5.166 3.681 19.319 1.00 91.00 247 LEU A C 1
ATOM 1944 O O . LEU A 1 247 ? -5.262 4.066 18.152 1.00 91.00 247 LEU A O 1
ATOM 1948 N N . ILE A 1 248 ? -5.517 2.444 19.677 1.00 90.62 248 ILE A N 1
ATOM 1949 C CA . ILE A 1 248 ? -6.071 1.472 18.726 1.00 90.62 248 ILE A CA 1
ATOM 1950 C C . ILE A 1 248 ? -7.382 1.980 18.125 1.00 90.62 248 ILE A C 1
ATOM 1952 O O . ILE A 1 248 ? -7.553 1.897 16.908 1.00 90.62 248 ILE A O 1
ATOM 1956 N N . LEU A 1 249 ? -8.278 2.558 18.928 1.00 90.00 249 LEU A N 1
ATOM 1957 C CA . LEU A 1 249 ? -9.529 3.143 18.431 1.00 90.00 249 LEU A CA 1
ATOM 1958 C C . LEU A 1 249 ? -9.267 4.322 17.475 1.00 90.00 249 LEU A C 1
ATOM 1960 O O . LEU A 1 249 ? -9.889 4.424 16.410 1.00 90.00 249 LEU A O 1
ATOM 1964 N N . GLN A 1 250 ? -8.292 5.179 17.794 1.00 92.25 250 GLN A N 1
ATOM 1965 C CA . GLN A 1 250 ? -7.857 6.260 16.902 1.00 92.25 250 GLN A CA 1
ATOM 1966 C C . GLN A 1 250 ? -7.292 5.711 15.579 1.00 92.25 250 GLN A C 1
ATOM 1968 O O . GLN A 1 250 ? -7.618 6.219 14.506 1.00 92.25 250 GLN A O 1
ATOM 1973 N N . ILE A 1 251 ? -6.491 4.641 15.619 1.00 93.94 251 ILE A N 1
ATOM 1974 C CA . ILE A 1 251 ? -5.966 3.979 14.413 1.00 93.94 251 ILE A CA 1
ATOM 1975 C C . ILE A 1 251 ? -7.104 3.374 13.587 1.00 93.94 251 ILE A C 1
ATOM 1977 O O . ILE A 1 251 ? -7.136 3.560 12.371 1.00 93.94 251 ILE A O 1
ATOM 1981 N N . GLN A 1 252 ? -8.041 2.673 14.226 1.00 91.31 252 GLN A N 1
ATOM 1982 C CA . GLN A 1 252 ? -9.171 2.025 13.559 1.00 91.31 252 GLN A CA 1
ATOM 1983 C C . GLN A 1 252 ? -10.044 3.039 12.815 1.00 91.31 252 GLN A C 1
ATOM 1985 O O . GLN A 1 252 ? -10.353 2.833 11.642 1.00 91.31 252 GLN A O 1
ATOM 1990 N N . SER A 1 253 ? -10.376 4.164 13.454 1.00 90.69 253 SER A N 1
ATOM 1991 C CA . SER A 1 253 ? -11.184 5.224 12.832 1.00 90.69 253 SER A CA 1
ATOM 1992 C C . SER A 1 253 ? -10.493 5.908 11.643 1.00 90.69 253 SER A C 1
ATOM 1994 O O . SER A 1 253 ? -11.171 6.370 10.727 1.00 90.69 253 SER A O 1
ATOM 1996 N N . ARG A 1 254 ? -9.152 5.934 11.613 1.00 92.69 254 ARG A N 1
ATOM 1997 C CA . ARG A 1 254 ? -8.335 6.601 10.575 1.00 92.69 254 ARG A CA 1
ATOM 1998 C C . ARG A 1 254 ? -7.602 5.630 9.650 1.00 92.69 254 ARG A C 1
ATOM 2000 O O . ARG A 1 254 ? -6.687 6.016 8.924 1.00 92.69 254 ARG A O 1
ATOM 2007 N N . ALA A 1 255 ? -7.985 4.359 9.651 1.00 94.31 255 ALA A N 1
ATOM 2008 C CA . ALA A 1 255 ? -7.229 3.301 8.992 1.00 94.31 255 ALA A CA 1
ATOM 2009 C C . ALA A 1 255 ? -7.100 3.475 7.470 1.00 94.31 255 ALA A C 1
ATOM 2011 O O . ALA A 1 255 ? -6.034 3.215 6.907 1.00 94.31 255 ALA A O 1
ATOM 2012 N N . VAL A 1 256 ? -8.159 3.947 6.803 1.00 94.25 256 VAL A N 1
ATOM 2013 C CA . VAL A 1 256 ? -8.124 4.233 5.357 1.00 94.25 256 VAL A CA 1
ATOM 2014 C C . VAL A 1 256 ? -7.125 5.347 5.060 1.00 94.25 256 VAL A C 1
ATOM 2016 O O . VAL A 1 256 ? -6.265 5.182 4.196 1.00 94.25 256 VAL A O 1
ATOM 2019 N N . ASP A 1 257 ? -7.195 6.444 5.816 1.00 94.19 257 ASP A N 1
ATOM 2020 C CA . ASP A 1 257 ? -6.308 7.599 5.667 1.00 94.19 257 ASP A CA 1
ATOM 2021 C C . ASP A 1 257 ? -4.842 7.210 5.872 1.00 94.19 257 ASP A C 1
ATOM 2023 O O . ASP A 1 257 ? -3.971 7.603 5.091 1.00 94.19 257 ASP A O 1
ATOM 2027 N N . LEU A 1 258 ? -4.562 6.398 6.898 1.00 95.50 258 LEU A N 1
ATOM 2028 C CA . LEU A 1 258 ? -3.223 5.887 7.192 1.00 95.50 258 LEU A CA 1
ATOM 2029 C C . LEU A 1 258 ? -2.673 5.059 6.023 1.00 95.50 258 LEU A C 1
ATOM 2031 O O . LEU A 1 258 ? -1.576 5.348 5.529 1.00 95.50 258 LEU A O 1
ATOM 2035 N N . LEU A 1 259 ? -3.453 4.095 5.522 1.00 95.75 259 LEU A N 1
ATOM 2036 C CA . LEU A 1 259 ? -3.024 3.223 4.429 1.00 95.75 259 LEU A CA 1
ATOM 2037 C C . LEU A 1 259 ? -2.820 4.000 3.122 1.00 95.75 259 LEU A C 1
ATOM 2039 O O . LEU A 1 259 ? -1.786 3.843 2.465 1.00 95.75 259 LEU A O 1
ATOM 2043 N N . VAL A 1 260 ? -3.759 4.880 2.755 1.00 94.75 260 VAL A N 1
ATOM 2044 C CA . VAL A 1 260 ? -3.660 5.715 1.546 1.00 94.75 260 VAL A CA 1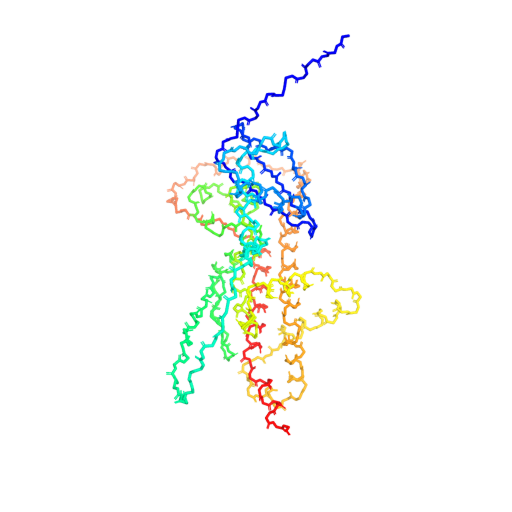
ATOM 2045 C C . VAL A 1 260 ? -2.468 6.662 1.635 1.00 94.75 260 VAL A C 1
ATOM 2047 O O . VAL A 1 260 ? -1.712 6.809 0.666 1.00 94.75 260 VAL A O 1
ATOM 2050 N N . ARG A 1 261 ? -2.248 7.288 2.795 1.00 93.38 261 ARG A N 1
ATOM 2051 C CA . ARG A 1 261 ? -1.096 8.163 3.022 1.00 93.38 261 ARG A CA 1
ATOM 2052 C C . ARG A 1 261 ? 0.211 7.398 2.861 1.00 93.38 261 ARG A C 1
ATOM 2054 O O . ARG A 1 261 ? 1.106 7.893 2.168 1.00 93.38 261 ARG A O 1
ATOM 2061 N N . ARG A 1 262 ? 0.332 6.212 3.470 1.00 95.62 262 ARG A N 1
ATOM 2062 C CA . ARG A 1 262 ? 1.532 5.376 3.347 1.00 95.62 262 ARG A CA 1
ATOM 2063 C C . ARG A 1 262 ? 1.772 4.984 1.898 1.00 95.62 262 ARG A C 1
ATOM 2065 O O . ARG A 1 262 ? 2.864 5.219 1.392 1.00 95.62 262 ARG A O 1
ATOM 2072 N N . TYR A 1 263 ? 0.740 4.488 1.224 1.00 96.06 263 TYR A N 1
ATOM 2073 C CA . TYR A 1 263 ? 0.776 4.130 -0.189 1.00 96.06 263 TYR A CA 1
ATOM 2074 C C . TYR A 1 263 ? 1.308 5.283 -1.055 1.00 96.06 263 TYR A C 1
ATOM 2076 O O . TYR A 1 263 ? 2.316 5.129 -1.743 1.00 96.06 263 TYR A O 1
ATOM 2084 N N . ARG A 1 264 ? 0.715 6.481 -0.957 1.00 94.12 264 ARG A N 1
ATOM 2085 C CA . ARG A 1 264 ? 1.151 7.651 -1.742 1.00 94.12 264 ARG A CA 1
ATOM 2086 C C . ARG A 1 264 ? 2.570 8.089 -1.403 1.00 94.12 264 ARG A C 1
ATOM 2088 O O . ARG A 1 264 ? 3.309 8.485 -2.300 1.00 94.12 264 ARG A O 1
ATOM 2095 N N . ARG A 1 265 ? 2.949 8.056 -0.123 1.00 94.06 265 ARG A N 1
ATOM 2096 C CA . ARG A 1 265 ? 4.304 8.416 0.310 1.00 94.06 265 ARG A CA 1
ATOM 2097 C C . ARG A 1 265 ? 5.335 7.460 -0.280 1.00 94.06 265 ARG A C 1
ATOM 2099 O O . ARG A 1 265 ? 6.358 7.930 -0.766 1.00 94.06 265 ARG A O 1
ATOM 2106 N N . THR A 1 266 ? 5.060 6.158 -0.272 1.00 96.69 266 THR A N 1
ATOM 2107 C CA . THR A 1 266 ? 5.959 5.164 -0.861 1.00 96.69 266 THR A CA 1
ATOM 2108 C C . THR A 1 266 ? 6.055 5.327 -2.371 1.00 96.69 266 THR A C 1
ATOM 2110 O O . THR A 1 266 ? 7.165 5.342 -2.886 1.00 96.69 266 THR A O 1
ATOM 2113 N N . GLN A 1 267 ? 4.938 5.556 -3.071 1.00 95.50 267 GLN A N 1
ATOM 2114 C CA . GLN A 1 267 ? 4.977 5.831 -4.512 1.00 95.50 267 GLN A CA 1
ATOM 2115 C C . GLN A 1 267 ? 5.837 7.056 -4.844 1.00 95.50 267 GLN A C 1
ATOM 2117 O O . GLN A 1 267 ? 6.703 6.970 -5.704 1.00 95.50 267 GLN A O 1
ATOM 2122 N N . ARG A 1 268 ? 5.671 8.170 -4.116 1.00 94.44 268 ARG A N 1
ATOM 2123 C CA . ARG A 1 268 ? 6.511 9.366 -4.311 1.00 94.44 268 ARG A CA 1
ATOM 2124 C C . ARG A 1 268 ? 7.986 9.082 -4.045 1.00 94.44 268 ARG A C 1
ATOM 2126 O O . ARG A 1 268 ? 8.821 9.506 -4.828 1.00 94.44 268 ARG A O 1
ATOM 2133 N N . LYS A 1 269 ? 8.301 8.345 -2.976 1.00 95.56 269 LYS A N 1
ATOM 2134 C CA . LYS A 1 269 ? 9.683 7.977 -2.645 1.00 95.56 269 LYS A CA 1
ATOM 2135 C C . LYS A 1 269 ? 10.308 7.108 -3.740 1.00 95.56 269 LYS A C 1
ATOM 2137 O O . LYS A 1 269 ? 11.454 7.327 -4.104 1.00 95.56 269 LYS A O 1
ATOM 2142 N N . LEU A 1 270 ? 9.561 6.147 -4.281 1.00 94.25 270 LEU A N 1
ATOM 2143 C CA . LEU A 1 270 ? 10.020 5.333 -5.405 1.00 94.25 270 LEU A CA 1
ATOM 2144 C C . LEU A 1 270 ? 10.187 6.177 -6.670 1.00 94.25 270 LEU A C 1
ATOM 2146 O O . LEU A 1 270 ? 11.195 6.043 -7.354 1.00 94.25 270 LEU A O 1
ATOM 2150 N N . ASP A 1 271 ? 9.258 7.083 -6.970 1.00 91.94 271 ASP A N 1
ATOM 2151 C CA . ASP A 1 271 ? 9.403 8.023 -8.086 1.00 91.94 271 ASP A CA 1
ATOM 2152 C C . ASP A 1 271 ? 10.644 8.916 -7.921 1.00 91.94 271 ASP A C 1
ATOM 2154 O O . ASP A 1 271 ? 11.331 9.194 -8.900 1.00 91.94 271 ASP A O 1
ATOM 2158 N N . GLU A 1 272 ? 10.946 9.361 -6.698 1.00 92.62 272 GLU A N 1
ATOM 2159 C CA . GLU A 1 272 ? 12.145 10.136 -6.367 1.00 92.62 272 GLU A CA 1
ATOM 2160 C C . GLU A 1 272 ? 13.417 9.318 -6.587 1.00 92.62 272 GLU A C 1
ATOM 2162 O O . GLU A 1 272 ? 14.283 9.794 -7.312 1.00 92.62 272 GLU A O 1
ATOM 2167 N N . ILE A 1 273 ? 13.501 8.092 -6.054 1.00 91.12 273 ILE A N 1
ATOM 2168 C CA . ILE A 1 273 ? 14.645 7.178 -6.242 1.00 91.12 273 ILE A CA 1
ATOM 2169 C C . ILE A 1 273 ? 14.915 6.961 -7.736 1.00 91.12 273 ILE A C 1
ATOM 2171 O O . ILE A 1 273 ? 16.024 7.167 -8.221 1.00 91.12 273 ILE A O 1
ATOM 2175 N N . ASN A 1 274 ? 13.863 6.655 -8.498 1.00 86.44 274 ASN A N 1
ATOM 2176 C CA . ASN A 1 274 ? 13.970 6.393 -9.932 1.00 86.44 274 ASN A CA 1
ATOM 2177 C C . ASN A 1 274 ? 14.335 7.643 -10.761 1.00 86.44 274 ASN A C 1
ATOM 2179 O O . ASN A 1 274 ? 14.752 7.520 -11.917 1.00 86.44 274 ASN A O 1
ATOM 2183 N N . ARG A 1 275 ? 14.180 8.850 -10.194 1.00 85.12 275 ARG A N 1
ATOM 2184 C CA . ARG A 1 275 ? 14.576 10.129 -10.807 1.00 85.12 275 ARG A CA 1
ATOM 2185 C C . ARG A 1 275 ? 15.935 10.632 -10.318 1.00 85.12 275 ARG A C 1
ATOM 2187 O O . ARG A 1 275 ? 16.633 11.269 -11.094 1.00 85.12 275 ARG A O 1
ATOM 2194 N N . SER A 1 276 ? 16.329 10.403 -9.066 1.00 73.25 276 SER A N 1
ATOM 2195 C CA . SER A 1 276 ? 17.540 10.994 -8.472 1.00 73.25 276 SER A CA 1
ATOM 2196 C C . SER A 1 276 ? 18.838 10.493 -9.103 1.00 73.25 276 SER A C 1
ATOM 2198 O O . SER A 1 276 ? 19.805 11.250 -9.177 1.00 73.25 276 SER A O 1
ATOM 2200 N N . ASP A 1 277 ? 18.824 9.294 -9.680 1.00 61.28 277 ASP A N 1
ATOM 2201 C CA . ASP A 1 277 ? 19.956 8.738 -10.427 1.00 61.28 277 ASP A CA 1
ATOM 2202 C C . ASP A 1 277 ? 20.043 9.284 -11.869 1.00 61.28 277 ASP A C 1
ATOM 2204 O O . ASP A 1 277 ? 20.775 8.764 -12.711 1.00 61.28 277 ASP A O 1
ATOM 2208 N N . SER A 1 278 ? 19.256 10.313 -12.214 1.00 48.97 278 SER A N 1
ATOM 2209 C CA . SER A 1 278 ? 19.292 10.999 -13.511 1.00 48.97 278 SER A CA 1
ATOM 2210 C C . SER A 1 278 ? 20.162 12.251 -13.535 1.00 48.97 278 SER A C 1
ATOM 2212 O O . SER A 1 278 ? 20.148 12.959 -14.544 1.00 48.97 278 SER A O 1
ATOM 2214 N N . LYS A 1 279 ? 20.918 12.562 -12.475 1.00 39.06 279 LYS A N 1
ATOM 2215 C CA . LYS A 1 279 ? 22.040 13.485 -12.659 1.00 39.06 279 LYS A CA 1
ATOM 2216 C C . LYS A 1 279 ? 23.095 12.728 -13.466 1.00 39.06 279 LYS A C 1
ATOM 2218 O O . LYS A 1 279 ? 23.589 11.723 -12.956 1.00 39.06 279 LYS A O 1
ATOM 2223 N N . PRO A 1 280 ? 23.438 13.154 -14.698 1.00 39.03 280 PRO A N 1
ATOM 2224 C CA . PRO A 1 280 ? 24.642 12.633 -15.318 1.00 39.03 280 PRO A CA 1
ATOM 2225 C C . PRO A 1 280 ? 25.763 12.886 -14.314 1.00 39.03 280 PRO A C 1
ATOM 2227 O O . PRO A 1 280 ? 25.881 14.000 -13.792 1.00 39.03 280 PRO A O 1
ATOM 2230 N N . ALA A 1 281 ? 26.519 11.843 -13.977 1.00 39.22 281 ALA A N 1
ATOM 2231 C CA . ALA A 1 281 ? 27.792 12.033 -13.314 1.00 39.22 281 ALA A CA 1
ATOM 2232 C C . ALA A 1 281 ? 28.539 13.073 -14.152 1.00 39.22 281 ALA A C 1
ATOM 2234 O O . ALA A 1 281 ? 28.839 12.834 -15.321 1.00 39.22 281 ALA A O 1
ATOM 2235 N N . VAL A 1 282 ? 28.707 14.271 -13.593 1.00 38.59 282 VAL A N 1
ATOM 2236 C CA . VAL A 1 282 ? 29.541 15.305 -14.189 1.00 38.59 282 VAL A CA 1
ATOM 2237 C C . VAL A 1 282 ? 30.894 14.653 -14.425 1.00 38.59 282 VAL A C 1
ATOM 2239 O O . VAL A 1 282 ? 31.462 14.067 -13.504 1.00 38.59 282 VAL A O 1
ATOM 2242 N N . ASP A 1 283 ? 31.330 14.710 -15.679 1.00 37.72 283 ASP A N 1
ATOM 2243 C CA . ASP A 1 283 ? 32.582 14.186 -16.201 1.00 37.72 283 ASP A CA 1
ATOM 2244 C C . ASP A 1 283 ? 33.728 14.240 -15.177 1.00 37.72 283 ASP A C 1
ATOM 2246 O O . ASP A 1 283 ? 34.392 15.264 -15.016 1.00 37.72 283 ASP A O 1
ATOM 2250 N N . THR A 1 284 ? 34.076 13.102 -14.577 1.00 41.25 284 THR A N 1
ATOM 2251 C CA . THR A 1 284 ? 35.448 12.856 -14.116 1.00 41.25 284 THR A CA 1
ATOM 2252 C C . THR A 1 284 ? 36.294 12.414 -15.309 1.00 41.25 284 THR A C 1
ATOM 2254 O O . THR A 1 284 ? 36.908 11.350 -15.341 1.00 41.25 284 THR A O 1
ATOM 2257 N N . ARG A 1 285 ? 36.353 13.274 -16.332 1.00 43.53 285 ARG A N 1
ATOM 2258 C CA . ARG A 1 285 ? 37.389 13.228 -17.366 1.00 43.53 285 ARG A CA 1
ATOM 2259 C C . ARG A 1 285 ? 38.654 13.889 -16.819 1.00 43.53 285 ARG A C 1
ATOM 2261 O O . ARG A 1 285 ? 39.006 14.990 -17.218 1.00 43.53 285 ARG A O 1
ATOM 2268 N N . SER A 1 286 ? 39.349 13.194 -15.926 1.00 47.16 286 SER A N 1
ATOM 2269 C CA . SER A 1 286 ? 40.806 13.300 -15.768 1.00 47.16 286 SER A CA 1
ATOM 2270 C C . SER A 1 286 ? 41.288 12.363 -14.664 1.00 47.16 286 SER A C 1
ATOM 2272 O O . SER A 1 286 ? 41.338 12.729 -13.500 1.00 47.16 286 SER A O 1
ATOM 2274 N N . GLN A 1 287 ? 41.665 11.144 -15.047 1.00 39.34 287 GLN A N 1
ATOM 2275 C CA . GLN A 1 287 ? 42.960 10.525 -14.721 1.00 39.34 287 GLN A CA 1
ATOM 2276 C C . GLN A 1 287 ? 42.863 8.998 -14.775 1.00 39.34 287 GLN A C 1
ATOM 2278 O O . GLN A 1 287 ? 42.169 8.367 -13.990 1.00 39.34 287 GLN A O 1
ATOM 2283 N N . GLY A 1 288 ? 43.677 8.420 -15.659 1.00 35.41 288 GLY A N 1
ATOM 2284 C CA . GLY A 1 288 ? 44.332 7.147 -15.383 1.00 35.41 288 GLY A CA 1
ATOM 2285 C C . GLY A 1 288 ? 43.655 5.894 -15.926 1.00 35.41 288 GLY A C 1
ATOM 2286 O O . GLY A 1 288 ? 42.654 5.423 -15.406 1.00 35.41 288 GLY A O 1
ATOM 2287 N N . GLY A 1 289 ? 44.334 5.252 -16.879 1.00 37.84 289 GLY A N 1
ATOM 2288 C CA . GLY A 1 289 ? 44.451 3.798 -16.819 1.00 37.84 289 GLY A CA 1
ATOM 2289 C C . GLY A 1 289 ? 44.099 3.052 -18.094 1.00 37.84 289 GLY A C 1
ATOM 2290 O O . GLY A 1 289 ? 43.052 2.418 -18.192 1.00 37.84 289 GLY A O 1
ATOM 2291 N N . TRP A 1 290 ? 45.073 2.984 -18.999 1.00 50.62 290 TRP A N 1
ATOM 2292 C CA . TRP A 1 290 ? 45.198 2.006 -20.089 1.00 50.62 290 TRP A CA 1
ATOM 2293 C C . TRP A 1 290 ? 45.010 0.529 -19.644 1.00 50.62 290 TRP A C 1
ATOM 2295 O O . TRP A 1 290 ? 44.815 -0.355 -20.474 1.00 50.62 290 TRP A O 1
ATOM 2305 N N . LEU A 1 291 ? 44.987 0.256 -18.334 1.00 47.09 291 LEU A N 1
ATOM 2306 C CA . LEU A 1 291 ? 44.811 -1.068 -17.728 1.00 47.09 291 LEU A CA 1
ATOM 2307 C C . LEU A 1 291 ? 43.376 -1.626 -17.776 1.00 47.09 291 LEU A C 1
ATOM 2309 O O . LEU A 1 291 ? 43.181 -2.817 -17.553 1.00 47.09 291 LEU A O 1
ATOM 2313 N N . SER A 1 292 ? 42.367 -0.831 -18.136 1.00 44.84 292 SER A N 1
ATOM 2314 C CA . SER A 1 292 ? 40.976 -1.313 -18.259 1.00 44.84 292 SER A CA 1
ATOM 2315 C C . SER A 1 292 ? 40.717 -2.168 -19.515 1.00 44.84 292 SER A C 1
ATOM 2317 O O . SER A 1 292 ? 39.646 -2.757 -19.657 1.00 44.84 292 SER A O 1
ATOM 2319 N N . ARG A 1 293 ? 41.710 -2.314 -20.406 1.00 48.56 293 ARG A N 1
ATOM 2320 C CA . ARG A 1 293 ? 41.618 -3.146 -21.620 1.00 48.56 293 ARG A CA 1
ATOM 2321 C C . ARG A 1 293 ? 42.065 -4.605 -21.456 1.00 48.56 293 ARG A C 1
ATOM 2323 O O . ARG A 1 293 ? 41.888 -5.374 -22.393 1.00 48.56 293 ARG A O 1
ATOM 2330 N N . LEU A 1 294 ? 42.576 -5.018 -20.291 1.00 47.91 294 LEU A N 1
ATOM 2331 C CA . LEU A 1 294 ? 43.063 -6.394 -20.078 1.00 47.91 294 LEU A CA 1
ATOM 2332 C C . LEU A 1 294 ? 42.077 -7.342 -19.366 1.00 47.91 294 LEU A C 1
ATOM 2334 O O . LEU A 1 294 ? 42.337 -8.538 -19.311 1.00 47.91 294 LEU A O 1
ATOM 2338 N N . ASN A 1 295 ? 40.905 -6.869 -18.924 1.00 40.66 295 ASN A N 1
ATOM 2339 C CA . ASN A 1 295 ? 39.870 -7.728 -18.316 1.00 40.66 295 ASN A CA 1
ATOM 2340 C C . ASN A 1 295 ? 38.777 -8.208 -19.292 1.00 40.66 295 ASN A C 1
ATOM 2342 O O . ASN A 1 295 ? 37.791 -8.807 -18.869 1.00 40.66 295 ASN A O 1
ATOM 2346 N N . PHE A 1 296 ? 38.936 -7.987 -20.601 1.00 44.66 296 PHE A N 1
ATOM 2347 C CA . PHE A 1 296 ? 37.913 -8.347 -21.595 1.00 44.66 296 PHE A CA 1
ATOM 2348 C C . PHE A 1 296 ? 37.976 -9.798 -22.108 1.00 44.66 296 PHE A C 1
ATOM 2350 O O . PHE A 1 296 ? 37.057 -10.219 -22.802 1.00 44.66 296 PHE A O 1
ATOM 2357 N N . PHE A 1 297 ? 39.003 -10.581 -21.753 1.00 43.66 297 PHE A N 1
ATOM 2358 C CA . PHE A 1 297 ? 39.227 -11.917 -22.335 1.00 43.66 297 PHE A CA 1
ATOM 2359 C C . PHE A 1 297 ? 38.978 -13.114 -21.409 1.00 43.66 297 PHE A C 1
ATOM 2361 O O . PHE A 1 297 ? 39.265 -14.240 -21.797 1.00 43.66 297 PHE A O 1
ATOM 2368 N N . ASN A 1 298 ? 38.396 -12.917 -20.222 1.00 35.56 298 ASN A N 1
ATOM 2369 C CA . ASN A 1 298 ? 38.087 -14.036 -19.321 1.00 35.56 298 ASN A CA 1
ATOM 2370 C C . ASN A 1 298 ? 36.626 -14.067 -18.858 1.00 35.56 298 ASN A C 1
ATOM 2372 O O . ASN A 1 298 ? 36.318 -14.396 -17.713 1.00 35.56 298 ASN A O 1
ATOM 2376 N N . LYS A 1 299 ? 35.699 -13.747 -19.767 1.00 41.78 299 LYS A N 1
ATOM 2377 C CA . LYS A 1 299 ? 34.282 -14.042 -19.559 1.00 41.78 299 LYS A CA 1
ATOM 2378 C C . LYS A 1 299 ? 34.045 -15.491 -19.977 1.00 41.78 299 LYS A C 1
ATOM 2380 O O . LYS A 1 299 ? 33.658 -15.766 -21.106 1.00 41.78 299 LYS A O 1
ATOM 2385 N N . LYS A 1 300 ? 34.331 -16.422 -19.057 1.00 42.00 300 LYS A N 1
ATOM 2386 C CA . LYS A 1 300 ? 33.747 -17.766 -19.113 1.00 42.00 300 LYS A CA 1
ATOM 2387 C C . LYS A 1 300 ? 32.251 -17.582 -19.350 1.00 42.00 300 LYS A C 1
ATOM 2389 O O . LYS A 1 300 ? 31.617 -16.820 -18.620 1.00 42.00 300 LYS A O 1
ATOM 2394 N N . GLU A 1 301 ? 31.723 -18.249 -20.369 1.00 41.16 301 GLU A N 1
ATOM 2395 C CA . GLU A 1 301 ? 30.292 -18.472 -20.559 1.00 41.16 301 GLU A CA 1
ATOM 2396 C C . GLU A 1 301 ? 29.776 -19.260 -19.349 1.00 41.16 301 GLU A C 1
ATOM 2398 O O . GLU A 1 301 ? 29.644 -20.478 -19.358 1.00 41.16 301 GLU A O 1
ATOM 2403 N N . SER A 1 302 ? 29.582 -18.555 -18.239 1.00 46.97 302 SER A N 1
ATOM 2404 C CA . SER A 1 302 ? 28.800 -19.029 -17.116 1.00 46.97 302 SER A CA 1
ATOM 2405 C C . SER A 1 302 ? 27.375 -19.158 -17.617 1.00 46.97 302 SER A C 1
ATOM 2407 O O . SER A 1 302 ? 26.843 -18.178 -18.147 1.00 46.97 302 SER A O 1
ATOM 2409 N N . GLU A 1 303 ? 26.800 -20.347 -17.453 1.00 45.25 303 GLU A N 1
ATOM 2410 C CA . GLU A 1 303 ? 25.378 -20.641 -17.608 1.00 45.25 303 GLU A CA 1
ATOM 2411 C C . GLU A 1 303 ? 24.544 -19.379 -17.385 1.00 45.25 303 GLU A C 1
ATOM 2413 O O . GLU A 1 303 ? 24.549 -18.801 -16.292 1.00 45.25 303 GLU A O 1
ATOM 2418 N N . VAL A 1 304 ? 23.891 -18.904 -18.449 1.00 52.41 304 VAL A N 1
ATOM 2419 C CA . VAL A 1 304 ? 22.984 -17.756 -18.395 1.00 52.41 304 VAL A CA 1
ATOM 2420 C C . VAL A 1 304 ? 21.731 -18.219 -17.657 1.00 52.41 304 VAL A C 1
ATOM 2422 O O . VAL A 1 304 ? 20.673 -18.431 -18.244 1.00 52.41 304 VAL A O 1
ATOM 2425 N N . HIS A 1 305 ? 21.860 -18.439 -16.351 1.00 55.09 305 HIS A N 1
ATOM 2426 C CA . HIS A 1 305 ? 20.724 -18.474 -15.452 1.00 55.09 305 HIS A CA 1
ATOM 2427 C C . HIS A 1 305 ? 20.078 -17.101 -15.587 1.00 55.09 305 HIS A C 1
ATOM 2429 O O . HIS A 1 305 ? 20.722 -16.090 -15.304 1.00 55.09 305 HIS A O 1
ATOM 2435 N N . ASN A 1 306 ? 18.854 -17.063 -16.121 1.00 67.19 306 ASN A N 1
ATOM 2436 C CA . ASN A 1 306 ? 18.054 -15.847 -16.236 1.00 67.19 306 ASN A CA 1
ATOM 2437 C C . ASN A 1 306 ? 17.886 -15.277 -14.820 1.00 67.19 306 ASN A C 1
ATOM 2439 O O . ASN A 1 306 ? 17.007 -15.710 -14.076 1.00 67.19 306 ASN A O 1
ATOM 2443 N N . LYS A 1 307 ? 18.771 -14.364 -14.415 1.00 78.50 307 LYS A N 1
ATOM 2444 C CA . LYS A 1 307 ? 18.681 -13.733 -13.104 1.00 78.50 307 LYS A CA 1
ATOM 2445 C C . LYS A 1 307 ? 17.536 -12.724 -13.147 1.00 78.50 307 LYS A C 1
ATOM 2447 O O . LYS A 1 307 ? 17.447 -11.981 -14.127 1.00 78.50 307 LYS A O 1
ATOM 2452 N N . PRO A 1 308 ? 16.669 -12.697 -12.125 1.00 85.62 308 PRO A N 1
ATOM 2453 C CA . PRO A 1 308 ? 15.602 -11.715 -12.061 1.00 85.62 308 PRO A CA 1
ATOM 2454 C C . PRO A 1 308 ? 16.174 -10.298 -12.123 1.00 85.62 308 PRO A C 1
ATOM 2456 O O . PRO A 1 308 ? 17.286 -10.045 -11.651 1.00 85.62 308 PRO A O 1
ATOM 2459 N N . VAL A 1 309 ? 15.405 -9.375 -12.699 1.00 87.62 309 VAL A N 1
ATOM 2460 C CA . VAL A 1 309 ? 15.774 -7.954 -12.733 1.00 87.62 309 VAL A CA 1
ATOM 2461 C C . VAL A 1 309 ? 15.939 -7.451 -11.290 1.00 87.62 309 VAL A C 1
ATOM 2463 O O . VAL A 1 309 ? 15.003 -7.597 -10.495 1.00 87.62 309 VAL A O 1
ATOM 2466 N N . PRO A 1 310 ? 17.115 -6.912 -10.916 1.00 89.75 310 PRO A N 1
ATOM 2467 C CA . PRO A 1 310 ? 17.382 -6.525 -9.537 1.00 89.75 310 PRO A CA 1
ATOM 2468 C C . PRO A 1 310 ? 16.547 -5.312 -9.119 1.00 89.75 310 PRO A C 1
ATOM 2470 O O . PRO A 1 310 ? 16.209 -4.453 -9.940 1.00 89.75 310 PRO A O 1
ATOM 2473 N N . VAL A 1 311 ? 16.253 -5.243 -7.822 1.00 90.62 311 VAL A N 1
ATOM 2474 C CA . VAL A 1 311 ? 15.640 -4.086 -7.165 1.00 90.62 311 VAL A CA 1
ATOM 2475 C C . VAL A 1 311 ? 16.736 -3.311 -6.447 1.00 90.62 311 VAL A C 1
ATOM 2477 O O . VAL A 1 311 ? 17.539 -3.896 -5.724 1.00 90.62 311 VAL A O 1
ATOM 2480 N N . ASP A 1 312 ? 16.773 -1.995 -6.642 1.00 91.62 312 ASP A N 1
ATOM 2481 C CA . ASP A 1 312 ? 17.712 -1.135 -5.927 1.00 91.62 312 ASP A CA 1
ATOM 2482 C C . ASP A 1 312 ? 17.431 -1.174 -4.419 1.00 91.62 312 ASP A C 1
ATOM 2484 O O . ASP A 1 312 ? 16.276 -1.098 -3.999 1.00 91.62 312 ASP A O 1
ATOM 2488 N N . GLU A 1 313 ? 18.476 -1.199 -3.590 1.00 94.38 313 GLU A N 1
ATOM 2489 C CA . GLU A 1 313 ? 18.355 -1.290 -2.124 1.00 94.38 313 GLU A CA 1
ATOM 2490 C C . GLU A 1 313 ? 17.416 -0.216 -1.545 1.00 94.38 313 GLU A C 1
ATOM 2492 O O . GLU A 1 313 ? 16.570 -0.475 -0.690 1.00 94.38 313 GLU A O 1
ATOM 2497 N N . ALA A 1 314 ? 17.489 1.014 -2.065 1.00 95.12 314 ALA A N 1
ATOM 2498 C CA . ALA A 1 314 ? 16.611 2.100 -1.637 1.00 95.12 314 ALA A CA 1
ATOM 2499 C C . ALA A 1 314 ? 15.130 1.834 -1.968 1.00 95.12 314 ALA A C 1
ATOM 2501 O O . ALA A 1 314 ? 14.244 2.203 -1.184 1.00 95.12 314 ALA A O 1
ATOM 2502 N N . ALA A 1 315 ? 14.858 1.210 -3.119 1.00 95.38 315 ALA A N 1
ATOM 2503 C CA . ALA A 1 315 ? 13.517 0.827 -3.542 1.00 95.38 315 ALA A CA 1
ATOM 2504 C C . ALA A 1 315 ? 13.004 -0.364 -2.725 1.00 95.38 315 ALA A C 1
ATOM 2506 O O . ALA A 1 315 ? 11.868 -0.318 -2.245 1.00 95.38 315 ALA A O 1
ATOM 2507 N N . HIS A 1 316 ? 13.864 -1.355 -2.477 1.00 96.56 316 HIS A N 1
ATOM 2508 C CA . HIS A 1 316 ? 13.590 -2.488 -1.597 1.00 96.56 316 HIS A CA 1
ATOM 2509 C C . HIS A 1 316 ? 13.194 -2.001 -0.196 1.00 96.56 316 HIS A C 1
ATOM 2511 O O . HIS A 1 316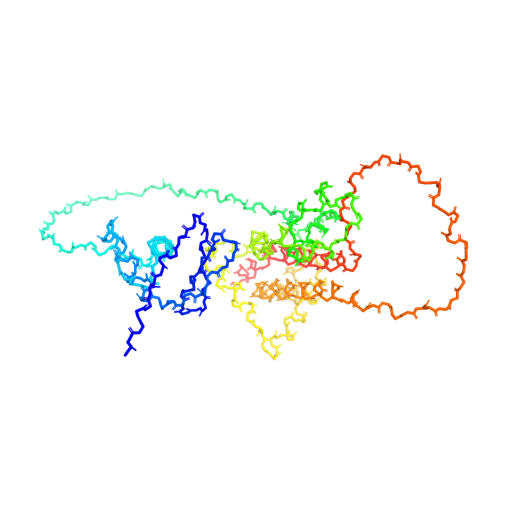 ? 12.095 -2.282 0.278 1.00 96.56 316 HIS A O 1
ATOM 2517 N N . MET A 1 317 ? 14.005 -1.140 0.424 1.00 97.62 317 MET A N 1
ATOM 2518 C CA . MET A 1 317 ? 13.715 -0.573 1.746 1.00 97.62 317 MET A CA 1
ATOM 2519 C C . MET A 1 317 ? 12.432 0.271 1.772 1.00 97.62 317 MET A C 1
ATOM 2521 O O . MET A 1 317 ? 11.709 0.290 2.771 1.00 97.62 317 MET A O 1
ATOM 2525 N N . ALA A 1 318 ? 12.110 0.987 0.689 1.00 97.31 318 ALA A N 1
ATOM 2526 C CA . ALA A 1 318 ? 10.857 1.738 0.589 1.00 97.31 318 ALA A CA 1
ATOM 2527 C C . ALA A 1 318 ? 9.626 0.816 0.508 1.00 97.31 318 ALA A C 1
ATOM 2529 O O . ALA A 1 318 ? 8.608 1.104 1.150 1.00 97.31 318 ALA A O 1
ATOM 2530 N N . ALA A 1 319 ? 9.722 -0.279 -0.248 1.00 97.75 319 ALA A N 1
ATOM 2531 C CA . ALA A 1 319 ? 8.682 -1.295 -0.352 1.00 97.75 319 ALA A CA 1
ATOM 2532 C C . ALA A 1 319 ? 8.531 -2.087 0.953 1.00 97.75 319 ALA A C 1
ATOM 2534 O O . ALA A 1 319 ? 7.405 -2.278 1.414 1.00 97.75 319 ALA A O 1
ATOM 2535 N N . ARG A 1 320 ? 9.640 -2.444 1.613 1.00 97.81 320 ARG A N 1
ATOM 2536 C CA . ARG A 1 320 ? 9.634 -3.119 2.916 1.00 97.81 320 ARG A CA 1
ATOM 2537 C C . ARG A 1 320 ? 8.894 -2.289 3.950 1.00 97.81 320 ARG A C 1
ATOM 2539 O O . ARG A 1 320 ? 7.930 -2.747 4.547 1.00 97.81 320 ARG A O 1
ATOM 2546 N N . ALA A 1 321 ? 9.247 -1.012 4.050 1.00 97.12 321 ALA A N 1
ATOM 2547 C CA . ALA A 1 321 ? 8.599 -0.110 4.984 1.00 97.12 321 ALA A CA 1
ATOM 2548 C C . ALA A 1 321 ? 7.098 0.087 4.662 1.00 97.12 321 ALA A C 1
ATOM 2550 O O . ALA A 1 321 ? 6.303 0.395 5.551 1.00 97.12 321 ALA A O 1
ATOM 2551 N N . TYR A 1 322 ? 6.679 -0.027 3.398 1.00 98.00 322 TYR A N 1
ATOM 2552 C CA . TYR A 1 322 ? 5.258 -0.043 3.038 1.00 98.00 322 TYR A CA 1
ATOM 2553 C C . TYR A 1 322 ? 4.563 -1.322 3.516 1.00 98.00 322 TYR A C 1
ATOM 2555 O O . TYR A 1 322 ? 3.482 -1.238 4.101 1.00 98.00 322 TYR A O 1
ATOM 2563 N N . LEU A 1 323 ? 5.194 -2.474 3.297 1.00 97.44 323 LEU A N 1
ATOM 2564 C CA . LEU A 1 323 ? 4.688 -3.772 3.713 1.00 97.44 323 LEU A CA 1
ATOM 2565 C C . LEU A 1 323 ? 4.560 -3.873 5.235 1.00 97.44 323 LEU A C 1
ATOM 2567 O O . LEU A 1 323 ? 3.479 -4.196 5.716 1.00 97.44 323 LEU A O 1
ATOM 2571 N N . ASP A 1 324 ? 5.599 -3.506 5.985 1.00 96.00 324 ASP A N 1
ATOM 2572 C CA . ASP A 1 324 ? 5.582 -3.531 7.453 1.00 96.00 324 ASP A CA 1
ATOM 2573 C C . ASP A 1 324 ? 4.436 -2.666 8.001 1.00 96.00 324 ASP A C 1
ATOM 2575 O O . ASP A 1 324 ? 3.706 -3.067 8.903 1.00 96.00 324 ASP A O 1
ATOM 2579 N N . HIS A 1 325 ? 4.190 -1.504 7.386 1.00 96.88 325 HIS A N 1
ATOM 2580 C CA . HIS A 1 325 ? 3.056 -0.657 7.746 1.00 96.88 325 HIS A CA 1
ATOM 2581 C C . HIS A 1 325 ? 1.703 -1.326 7.453 1.00 96.88 325 HIS A C 1
ATOM 2583 O O . HIS A 1 325 ? 0.778 -1.210 8.256 1.00 96.88 325 HIS A O 1
ATOM 2589 N N . CYS A 1 326 ? 1.568 -2.024 6.321 1.00 96.75 326 CYS A N 1
ATOM 2590 C CA . CYS A 1 326 ? 0.353 -2.773 5.985 1.00 96.75 326 CYS A CA 1
ATOM 2591 C C . CYS A 1 326 ? 0.115 -3.930 6.960 1.00 96.75 326 CYS A C 1
ATOM 2593 O O . CYS A 1 326 ? -1.017 -4.124 7.405 1.00 96.75 326 CYS A O 1
ATOM 2595 N N . VAL A 1 327 ? 1.176 -4.666 7.305 1.00 95.31 327 VAL A N 1
ATOM 2596 C CA . VAL A 1 327 ? 1.151 -5.744 8.297 1.00 95.31 327 VAL A CA 1
ATOM 2597 C C . VAL A 1 327 ? 0.691 -5.183 9.632 1.00 95.31 327 VAL A C 1
ATOM 2599 O O . VAL A 1 327 ? -0.337 -5.610 10.148 1.00 95.31 327 VAL A O 1
ATOM 2602 N N . GLN A 1 328 ? 1.384 -4.169 10.144 1.00 94.88 328 GLN A N 1
ATOM 2603 C CA . GLN A 1 328 ? 1.100 -3.581 11.443 1.00 94.88 328 GLN A CA 1
ATOM 2604 C C . GLN A 1 328 ? -0.326 -3.026 11.522 1.00 94.88 328 GLN A C 1
ATOM 2606 O O . GLN A 1 328 ? -1.069 -3.351 12.447 1.00 94.88 328 GLN A O 1
ATOM 2611 N N . LEU A 1 329 ? -0.762 -2.263 10.512 1.00 95.62 329 LEU A N 1
ATOM 2612 C CA . LEU A 1 329 ? -2.137 -1.770 10.438 1.00 95.62 329 LEU A CA 1
ATOM 2613 C C . LEU A 1 329 ? -3.144 -2.923 10.414 1.00 95.62 329 LEU A C 1
ATOM 2615 O O . LEU A 1 329 ? -4.110 -2.919 11.171 1.00 95.62 329 LEU A O 1
ATOM 2619 N N . GLY A 1 330 ? -2.922 -3.929 9.569 1.00 93.94 330 GLY A N 1
ATOM 2620 C CA . GLY A 1 330 ? -3.822 -5.069 9.459 1.00 93.94 330 GLY A CA 1
ATOM 2621 C C . GLY A 1 330 ? -3.908 -5.892 10.747 1.00 93.94 330 GLY A C 1
ATOM 2622 O O . GLY A 1 330 ? -4.995 -6.378 11.065 1.00 93.94 330 GLY A O 1
ATOM 2623 N N . ARG A 1 331 ? -2.812 -6.007 11.506 1.00 91.50 331 ARG A N 1
ATOM 2624 C CA . ARG A 1 331 ? -2.789 -6.633 12.837 1.00 91.50 331 ARG A CA 1
ATOM 2625 C C . ARG A 1 331 ? -3.605 -5.823 13.843 1.00 91.50 331 ARG A C 1
ATOM 2627 O O . ARG A 1 331 ? -4.506 -6.389 14.458 1.00 91.50 331 ARG A O 1
ATOM 2634 N N . VAL A 1 332 ? -3.391 -4.503 13.930 1.00 91.75 332 VAL A N 1
ATOM 2635 C CA . VAL A 1 332 ? -4.191 -3.604 14.790 1.00 91.75 332 VAL A CA 1
ATOM 2636 C C . VAL A 1 332 ? -5.679 -3.722 14.481 1.00 91.75 332 VAL A C 1
ATOM 2638 O O . VAL A 1 332 ? -6.498 -3.866 15.384 1.00 91.75 332 VAL A O 1
ATOM 2641 N N . LEU A 1 333 ? -6.056 -3.720 13.205 1.00 91.00 333 LEU A N 1
ATOM 2642 C CA . LEU A 1 333 ? -7.459 -3.809 12.796 1.00 91.00 333 LEU A CA 1
ATOM 2643 C C . LEU A 1 333 ? -8.123 -5.157 13.108 1.00 91.00 333 LEU A C 1
ATOM 2645 O O . LEU A 1 333 ? -9.346 -5.259 13.036 1.00 91.00 333 LEU A O 1
ATOM 2649 N N . ARG A 1 334 ? -7.336 -6.186 13.427 1.00 88.62 334 ARG A N 1
ATOM 2650 C CA . ARG A 1 334 ? -7.823 -7.503 13.853 1.00 88.62 334 ARG A CA 1
ATOM 2651 C C . ARG A 1 334 ? -7.861 -7.642 15.380 1.00 88.62 334 ARG A C 1
ATOM 2653 O O . ARG A 1 334 ? -8.376 -8.643 15.865 1.00 88.62 334 ARG A O 1
ATOM 2660 N N . THR A 1 335 ? -7.339 -6.670 16.133 1.00 86.62 335 THR A N 1
ATOM 2661 C CA . THR A 1 335 ? -7.442 -6.665 17.600 1.00 86.62 335 THR A CA 1
ATOM 2662 C C . THR A 1 335 ? -8.895 -6.457 18.039 1.00 86.62 335 THR A C 1
ATOM 2664 O O . THR A 1 335 ? -9.593 -5.567 17.554 1.00 86.62 335 THR A O 1
ATOM 2667 N N . ASP A 1 336 ? -9.359 -7.262 18.996 1.00 71.75 336 ASP A N 1
ATOM 2668 C CA . ASP A 1 336 ? -10.739 -7.220 19.508 1.00 71.75 336 ASP A CA 1
ATOM 2669 C C . ASP A 1 336 ? -10.988 -6.103 20.545 1.00 71.75 336 ASP A C 1
ATOM 2671 O O . ASP A 1 336 ? -12.011 -6.104 21.230 1.00 71.75 336 ASP A O 1
ATOM 2675 N N . VAL A 1 337 ? -10.086 -5.124 20.665 1.00 65.50 337 VAL A N 1
ATOM 2676 C CA . VAL A 1 337 ? -10.156 -4.051 21.678 1.00 65.50 337 VAL A CA 1
ATOM 2677 C C . VAL A 1 337 ? -11.480 -3.277 21.596 1.00 65.50 337 VAL A C 1
ATOM 2679 O O . VAL A 1 337 ? -12.118 -3.032 22.618 1.00 65.50 337 VAL A O 1
ATOM 2682 N N . ALA A 1 338 ? -11.973 -3.004 20.384 1.00 50.97 338 ALA A N 1
ATOM 2683 C CA . ALA A 1 338 ? -13.254 -2.323 20.179 1.00 50.97 338 ALA A CA 1
ATOM 2684 C C . ALA A 1 338 ? -14.482 -3.161 20.577 1.00 50.97 338 ALA A C 1
ATOM 2686 O O . ALA A 1 338 ? -15.513 -2.598 20.931 1.00 50.97 338 ALA A O 1
ATOM 2687 N N . LYS A 1 339 ? -14.394 -4.499 20.547 1.00 55.16 339 LYS A N 1
ATOM 2688 C CA . LYS A 1 339 ? -15.510 -5.365 20.966 1.00 55.16 339 LYS A CA 1
ATOM 2689 C C . LYS A 1 339 ? -15.646 -5.441 22.486 1.00 55.16 339 LYS A C 1
ATOM 2691 O O . LYS A 1 339 ? -16.744 -5.684 22.968 1.00 55.16 339 LYS A O 1
ATOM 2696 N N . ARG A 1 340 ? -14.551 -5.249 23.232 1.00 51.59 340 ARG A N 1
ATOM 2697 C CA . ARG A 1 340 ? -14.545 -5.323 24.705 1.00 51.59 340 ARG A CA 1
ATOM 2698 C C . ARG A 1 340 ? -14.933 -4.003 25.365 1.00 51.59 340 ARG A C 1
ATOM 2700 O O . ARG A 1 340 ? -15.734 -4.021 26.285 1.00 51.59 340 ARG A O 1
ATOM 2707 N N . ALA A 1 341 ? -14.485 -2.867 24.827 1.00 48.16 341 ALA A N 1
ATOM 2708 C CA . ALA A 1 341 ? -14.834 -1.547 25.368 1.00 48.16 341 ALA A CA 1
ATOM 2709 C C . ALA A 1 341 ? -16.350 -1.240 25.358 1.00 48.16 341 ALA A C 1
ATOM 2711 O O . ALA A 1 341 ? -16.805 -0.409 26.133 1.00 48.16 341 ALA A O 1
ATOM 2712 N N . VAL A 1 342 ? -17.123 -1.911 24.492 1.00 44.53 342 VAL A N 1
ATOM 2713 C CA . VAL A 1 342 ? -18.594 -1.806 24.417 1.00 44.53 342 VAL A CA 1
ATOM 2714 C C . VAL A 1 342 ? -19.303 -2.832 25.315 1.00 44.53 342 VAL A C 1
ATOM 2716 O O . VAL A 1 342 ? -20.470 -2.653 25.625 1.00 44.53 342 VAL A O 1
ATOM 2719 N N . ALA A 1 343 ? -18.627 -3.910 25.727 1.00 48.19 343 ALA A N 1
ATOM 2720 C CA . ALA A 1 343 ? -19.201 -4.939 26.600 1.00 48.19 343 ALA A CA 1
ATOM 2721 C C . ALA A 1 343 ? -19.043 -4.616 28.098 1.00 48.19 343 ALA A C 1
ATOM 2723 O O . ALA A 1 343 ? -19.776 -5.169 28.913 1.00 48.19 343 ALA A O 1
ATOM 2724 N N . ASP A 1 344 ? -18.098 -3.733 28.438 1.00 46.09 344 ASP A N 1
ATOM 2725 C CA . ASP A 1 344 ? -17.842 -3.253 29.803 1.00 46.09 344 ASP A CA 1
ATOM 2726 C C . ASP A 1 344 ?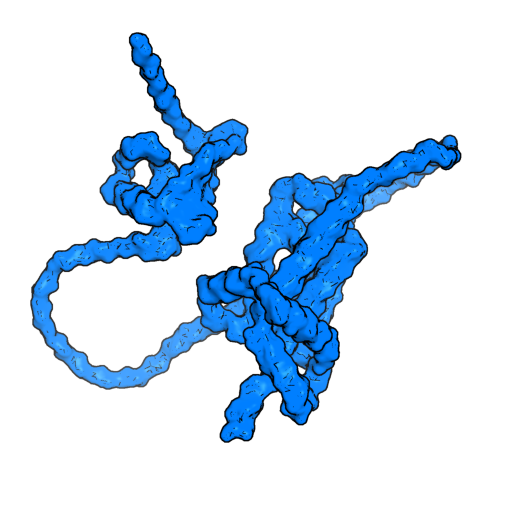 -18.582 -1.928 30.131 1.00 46.09 344 ASP A C 1
ATOM 2728 O O . ASP A 1 344 ? -18.363 -1.349 31.197 1.00 46.09 344 ASP A O 1
ATOM 2732 N N . GLN A 1 345 ? -19.447 -1.446 29.223 1.00 41.41 345 GLN A N 1
ATOM 2733 C CA . GLN A 1 345 ? -20.411 -0.348 29.426 1.00 41.41 345 GLN A CA 1
ATOM 2734 C C . GLN A 1 345 ? -21.826 -0.913 29.520 1.00 41.41 345 GLN A C 1
ATOM 2736 O O . GLN A 1 345 ? -22.604 -0.383 30.345 1.00 41.41 345 GLN A O 1
#

Secondary structure (DSSP, 8-state):
-------------S---EEEE-SSEEEEE-B-TTS-BPPPEEEEHHHHHHHHHHHHH-SS----TTS-HHHHHHHHHHHHTTT------------------------------------SSSPP-BTTBPPP--HHHHHHHHHHHTTB-GGGGG-HHHHTTT--HHHHHH-GGGB--HHHHTHHHHHHH-GGGTTS-HHHHHHHHHHTTSPPPTHHHHHHHHHHHHHHH---TTHHHHTT-HHHHHHHHHHHHTHHHHHHHHHHHHHHHHHHHHHHTTS----------GGGGSSSS---------PPPPPPHHHHHHHHHHHHHHHHHHHHTT-THHHHHTT--

Organism: NCBI:txid2528005

Foldseek 3Di:
DDDDPDPPPQDADPDDWDFDCPPFWTWTWGQGPVRRIDDTDTHGPVRLVVLLVCLVVDVDDPPPVPADNSRSVVSNVVCVVVVVDDPPPDDDDDDDDDDDDDDDDDDDPPPPPPPLLDQDLAFDAAQQDDGDDDLLSLQCLLLLLLQFHSVLLQPLVQLQPLHASLNRSPDPVGGHDSCVNCVSVLCLLLVVCVPPDPVRVVVLLVVLVPDDDDPVNVVLVVLLVVLLVDDRNPLVVLLVDPVSLVSLVVCNVCVSNNLSVLSVVLSVQSVCVSCVVPPPPDDPPDDDDPPVVPVPPPPDPDPSPSRGRDDDPSSSVSSVVSNSSSNSSSSSNNRCSVVVVVVVD